Protein AF-A0A7R9PDG2-F1 (afdb_monomer)

Solvent-accessible surface area (backbone atoms only — not comparable to full-atom values): 11788 Å² total; per-residue (Å²): 136,79,88,84,85,85,88,82,87,83,89,85,78,91,80,82,89,81,89,84,84,90,81,89,81,85,80,80,90,72,85,76,77,80,77,73,81,90,69,85,91,70,81,87,81,79,82,80,94,76,86,90,74,84,90,74,100,71,81,54,72,70,55,68,67,44,50,63,56,54,54,49,52,54,51,51,54,51,51,51,52,52,51,52,52,50,54,50,51,52,52,53,50,52,53,52,54,50,52,51,51,52,51,52,53,50,53,50,52,51,52,52,51,52,52,50,54,50,52,52,52,52,51,54,53,50,54,51,52,52,52,54,51,53,53,52,54,51,53,51,52,54,50,52,52,51,54,51,52,52,52,54,51,54,53,50,55,49,53,52,53,53,51,54,51,51,55,49,52,52,53,52,50,53,51,51,55,51,51,51,54,55,50,66,76,72,109

Secondary structure (DSSP, 8-state):
-------------------------PPP-------------------------S------HHHHHHHHHHHHHHHHHHHHHHHHHHHHHHHHHHHHHHHHHHHHHHHHHHHHHHHHHHHHHHHHHHHHHHHHHHHHHHHHHHHHHHHHHHHHHHHHHHHHHHHHHHHHHHHHHHHHHHHHHHHHTT-

pLDDT: mean 74.91, std 27.6, range [27.77, 98.12]

Organism: Timema californicum (NCBI:txid61474)

Structure (mmCIF, N/CA/C/O backbone):
data_AF-A0A7R9PDG2-F1
#
_entry.id   AF-A0A7R9PDG2-F1
#
loop_
_atom_site.group_PDB
_atom_site.id
_atom_site.type_symbol
_atom_site.label_atom_id
_atom_site.label_alt_id
_atom_site.label_comp_id
_atom_site.label_asym_id
_atom_site.label_entity_id
_atom_site.label_seq_id
_atom_site.pdbx_PDB_ins_code
_atom_site.Cartn_x
_atom_site.Cartn_y
_atom_site.Cartn_z
_atom_site.occupancy
_atom_site.B_iso_or_equiv
_atom_site.auth_seq_id
_atom_s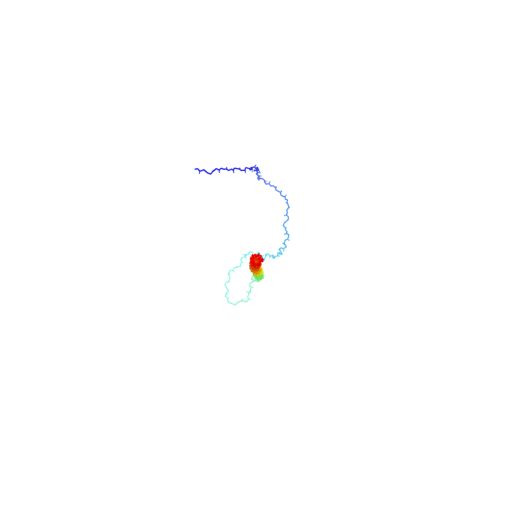ite.auth_comp_id
_atom_site.auth_asym_id
_atom_site.auth_atom_id
_atom_site.pdbx_PDB_model_num
ATOM 1 N N . MET A 1 1 ? -19.103 45.075 -33.069 1.00 38.53 1 MET A N 1
ATOM 2 C CA . MET A 1 1 ? -18.414 45.312 -31.786 1.00 38.53 1 MET A CA 1
ATOM 3 C C . MET A 1 1 ? -17.220 44.378 -31.784 1.00 38.53 1 MET A C 1
ATOM 5 O O . MET A 1 1 ? -17.385 43.189 -31.576 1.00 38.53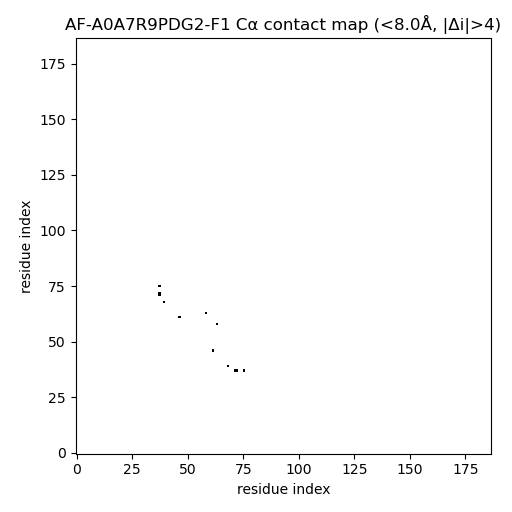 1 MET A O 1
ATOM 9 N N . GLU A 1 2 ? -16.176 44.774 -32.501 1.00 38.03 2 GLU A N 1
ATOM 10 C CA . GLU A 1 2 ? -15.028 45.507 -31.939 1.00 38.03 2 GLU A CA 1
ATOM 11 C C . GLU A 1 2 ? -14.228 44.656 -30.942 1.00 38.03 2 GLU A C 1
ATOM 13 O O . GLU A 1 2 ? -14.724 44.384 -29.850 1.00 38.03 2 GLU A O 1
ATOM 18 N N . PRO A 1 3 ? -12.984 44.276 -31.274 1.00 44.19 3 PRO A N 1
ATOM 19 C CA . PRO A 1 3 ? -11.975 43.990 -30.271 1.00 44.19 3 PRO A CA 1
ATOM 20 C C . PRO A 1 3 ? -11.356 45.313 -29.791 1.00 44.19 3 PRO A C 1
ATOM 22 O O . PRO A 1 3 ? -10.748 46.048 -30.569 1.00 44.19 3 PRO A O 1
ATOM 25 N N . GLY A 1 4 ? -11.526 45.611 -28.502 1.00 34.72 4 GLY A N 1
ATOM 26 C CA . GLY A 1 4 ? -10.817 46.691 -27.821 1.00 34.72 4 GLY A CA 1
ATOM 27 C C . GLY A 1 4 ? -9.369 46.308 -27.450 1.00 34.72 4 GLY A C 1
ATOM 28 O O . GLY A 1 4 ? -9.065 45.118 -27.340 1.00 34.72 4 GLY A O 1
ATOM 29 N N . PRO A 1 5 ? -8.474 47.296 -27.261 1.00 59.53 5 PRO A N 1
ATOM 30 C CA . PRO A 1 5 ? -7.018 47.155 -27.376 1.00 59.53 5 PRO A CA 1
ATOM 31 C C . PRO A 1 5 ? -6.294 47.278 -26.025 1.00 59.53 5 PRO A C 1
ATOM 33 O O . PRO A 1 5 ? -6.833 47.907 -25.126 1.00 59.53 5 PRO A O 1
ATOM 36 N N . VAL A 1 6 ? -5.026 46.849 -25.918 1.00 36.19 6 VAL A N 1
ATOM 37 C CA . VAL A 1 6 ? -4.009 47.661 -25.210 1.00 36.19 6 VAL A CA 1
ATOM 38 C C . VAL A 1 6 ? -2.614 47.424 -25.792 1.00 36.19 6 VAL A C 1
ATOM 40 O O . VAL A 1 6 ? -2.112 46.306 -25.873 1.00 36.19 6 VAL A O 1
ATOM 43 N N . ALA A 1 7 ? -2.016 48.538 -26.198 1.00 33.88 7 ALA A N 1
ATOM 44 C CA . ALA A 1 7 ? -0.659 48.701 -26.671 1.00 33.88 7 ALA A CA 1
ATOM 45 C C . ALA A 1 7 ? 0.371 48.610 -25.534 1.00 33.88 7 ALA A C 1
ATOM 47 O O . ALA A 1 7 ? 0.109 49.004 -24.401 1.00 33.88 7 ALA A O 1
ATOM 48 N N . GLY A 1 8 ? 1.586 48.210 -25.894 1.00 29.42 8 GLY A N 1
ATOM 49 C CA . GLY A 1 8 ? 2.791 48.383 -25.090 1.00 29.42 8 GLY A CA 1
ATOM 50 C C . GLY A 1 8 ? 3.984 48.558 -26.019 1.00 29.42 8 GLY A C 1
ATOM 51 O O . GLY A 1 8 ? 4.638 47.593 -26.391 1.00 29.42 8 GLY A O 1
ATOM 52 N N . TYR A 1 9 ? 4.187 49.796 -26.461 1.00 29.09 9 TYR A N 1
ATOM 53 C CA . TYR A 1 9 ? 5.277 50.235 -27.323 1.00 29.09 9 TYR A CA 1
ATOM 54 C C . TYR A 1 9 ? 6.647 50.029 -26.663 1.00 29.09 9 TYR A C 1
ATOM 56 O O . TYR A 1 9 ? 6.824 50.383 -25.502 1.00 29.09 9 TYR A O 1
ATOM 64 N N . SER A 1 10 ? 7.649 49.646 -27.458 1.00 29.81 10 SER A N 1
ATOM 65 C CA . SER A 1 10 ? 8.789 50.548 -27.655 1.00 29.81 10 SER A CA 1
ATOM 66 C C . SER A 1 10 ? 9.516 50.269 -28.972 1.00 29.81 10 SER A C 1
ATOM 68 O O . SER A 1 10 ? 10.028 49.180 -29.217 1.00 29.81 10 SER A O 1
ATOM 70 N N . LYS A 1 11 ? 9.509 51.293 -29.829 1.00 32.19 11 LYS A N 1
ATOM 71 C CA . LYS A 1 11 ? 10.364 51.472 -31.006 1.00 32.19 11 LYS A CA 1
ATOM 72 C C . LYS A 1 11 ? 11.722 52.004 -30.550 1.00 32.19 11 LYS A C 1
ATOM 74 O O . LYS A 1 11 ? 11.730 52.906 -29.721 1.00 32.19 11 LYS A O 1
ATOM 79 N N . ALA A 1 12 ? 12.791 51.548 -31.201 1.00 27.77 12 ALA A N 1
ATOM 80 C CA . ALA A 1 12 ? 13.995 52.300 -31.607 1.00 27.77 12 ALA A CA 1
ATOM 81 C C . ALA A 1 12 ? 15.086 51.257 -31.940 1.00 27.77 12 ALA A C 1
ATOM 83 O O . ALA A 1 12 ? 15.361 50.410 -31.106 1.00 27.77 12 ALA A O 1
ATOM 84 N N . SER A 1 13 ? 15.730 51.175 -33.103 1.00 28.33 13 SER A N 1
ATOM 85 C CA . SER A 1 13 ? 15.815 52.069 -34.255 1.00 28.33 13 SER A CA 1
ATOM 86 C C . SER A 1 13 ? 16.269 51.258 -35.475 1.00 28.33 13 SER A C 1
ATOM 88 O O . SER A 1 13 ? 17.132 50.392 -35.366 1.00 28.33 13 SER A O 1
ATOM 90 N N . LEU A 1 14 ? 15.696 51.568 -36.639 1.00 30.59 14 LEU A N 1
ATOM 91 C CA . LEU A 1 14 ? 16.267 51.261 -37.952 1.00 30.59 14 LEU A CA 1
ATOM 92 C C . LEU A 1 14 ? 17.562 52.069 -38.132 1.00 30.59 14 LEU A C 1
ATOM 94 O O . LEU A 1 14 ? 17.562 53.258 -37.821 1.00 30.59 14 LEU A O 1
ATOM 98 N N . SER A 1 15 ? 18.590 51.508 -38.767 1.00 29.05 15 SER A N 1
ATOM 99 C CA . SER A 1 15 ? 18.965 51.919 -40.133 1.00 29.05 15 SER A CA 1
ATOM 100 C C . SER A 1 15 ? 20.272 51.284 -40.620 1.00 29.05 15 SER A C 1
ATOM 102 O O . SER A 1 15 ? 21.283 51.303 -39.937 1.00 29.05 15 SER A O 1
ATOM 104 N N . HIS A 1 16 ? 20.164 50.799 -41.857 1.00 28.16 16 HIS A N 1
ATOM 105 C CA . HIS A 1 16 ? 21.137 50.843 -42.945 1.00 28.16 16 HIS A CA 1
ATOM 106 C C . HIS A 1 16 ? 22.439 50.041 -42.841 1.00 28.16 16 HIS A C 1
ATOM 108 O O . HIS A 1 16 ? 23.338 50.303 -42.052 1.00 28.16 16 HIS A O 1
ATOM 114 N N . ALA A 1 17 ? 22.494 49.078 -43.762 1.00 36.00 17 ALA A N 1
ATOM 115 C CA . ALA A 1 17 ? 23.688 48.489 -44.323 1.00 36.00 17 ALA A CA 1
ATOM 116 C C . ALA A 1 17 ? 24.512 49.544 -45.071 1.00 36.00 17 ALA A C 1
ATOM 118 O O . ALA A 1 17 ? 23.933 50.370 -45.773 1.00 36.00 17 ALA A O 1
ATOM 119 N N . GLU A 1 18 ? 25.831 49.433 -44.970 1.00 30.66 18 GLU A N 1
ATOM 120 C CA . GLU A 1 18 ? 26.779 49.715 -46.046 1.00 30.66 18 GLU A CA 1
ATOM 121 C C . GLU A 1 18 ? 28.075 48.933 -45.776 1.00 30.66 18 GLU A C 1
ATOM 123 O O . GLU A 1 18 ? 28.414 48.623 -44.632 1.00 30.66 18 GLU A O 1
ATOM 128 N N . ASP A 1 19 ? 28.707 48.528 -46.872 1.00 34.03 19 ASP A N 1
ATOM 129 C CA . ASP A 1 19 ? 29.818 47.589 -47.002 1.00 34.03 19 ASP A CA 1
ATOM 130 C C . ASP A 1 19 ? 31.131 48.032 -46.323 1.00 34.03 19 ASP A C 1
ATOM 132 O O . ASP A 1 19 ? 31.409 49.225 -46.216 1.00 34.03 19 ASP A O 1
ATOM 136 N N . GLY A 1 20 ? 32.010 47.071 -45.985 1.00 28.11 20 GLY A N 1
ATOM 137 C CA . GLY A 1 20 ? 33.454 47.343 -45.865 1.00 28.11 20 GLY A CA 1
ATOM 138 C C . GLY A 1 20 ? 34.247 46.591 -44.786 1.00 28.11 20 GLY A C 1
ATOM 139 O O . GLY A 1 20 ? 34.283 47.011 -43.640 1.00 28.11 20 GLY A O 1
ATOM 140 N N . GLU A 1 21 ? 34.960 45.553 -45.234 1.00 30.55 21 GLU A N 1
ATOM 141 C CA . GLU A 1 21 ? 36.291 45.066 -44.807 1.00 30.55 21 GLU A CA 1
ATOM 142 C C . GLU A 1 21 ? 36.628 44.553 -43.376 1.00 30.55 21 GLU A C 1
ATOM 144 O O . GLU A 1 21 ? 36.623 45.269 -42.385 1.00 30.55 21 GLU A O 1
ATOM 149 N N . ILE A 1 22 ? 37.136 43.303 -43.395 1.00 35.94 22 ILE A N 1
ATOM 150 C CA . ILE A 1 22 ? 38.324 42.738 -42.710 1.00 35.94 22 ILE A CA 1
ATOM 151 C C . ILE A 1 22 ? 38.296 42.600 -41.173 1.00 35.94 22 ILE A C 1
ATOM 153 O O . ILE A 1 22 ? 38.382 43.566 -40.424 1.00 35.94 22 ILE A O 1
ATOM 157 N N . GLY A 1 23 ? 38.360 41.345 -40.701 1.00 27.95 23 GLY A N 1
ATOM 158 C CA . GLY A 1 23 ? 38.734 41.028 -39.318 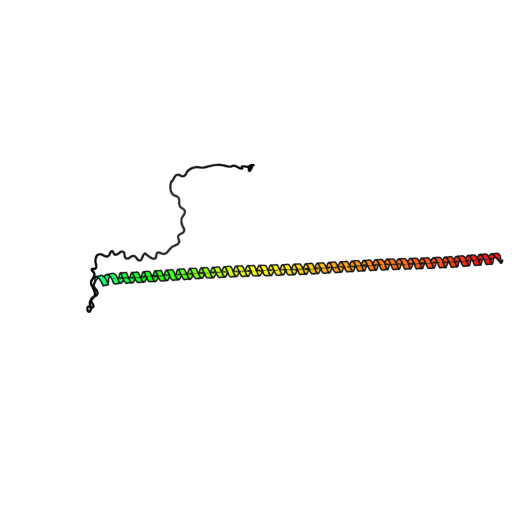1.00 27.95 23 GLY A CA 1
ATOM 159 C C . GLY A 1 23 ? 38.451 39.588 -38.883 1.00 27.95 23 GLY A C 1
ATOM 160 O O . GLY A 1 23 ? 37.396 39.304 -38.331 1.00 27.95 23 GLY A O 1
ATOM 161 N N . ASP A 1 24 ? 39.413 38.702 -39.147 1.00 35.41 24 ASP A N 1
ATOM 162 C CA . ASP A 1 24 ? 39.685 37.391 -38.536 1.00 35.41 24 ASP A CA 1
ATOM 163 C C . ASP A 1 24 ? 38.727 36.828 -37.466 1.00 35.41 24 ASP A C 1
ATOM 165 O O . ASP A 1 24 ? 38.720 37.260 -36.316 1.00 35.41 24 ASP A O 1
ATOM 169 N N . THR A 1 25 ? 38.119 35.676 -37.769 1.00 30.83 25 THR A N 1
ATOM 170 C CA . THR A 1 25 ? 38.096 34.539 -36.830 1.00 30.83 25 THR A CA 1
ATOM 171 C C . THR A 1 25 ? 38.263 33.224 -37.599 1.00 30.83 25 THR A C 1
ATOM 173 O O . THR A 1 25 ? 37.493 32.875 -38.488 1.00 30.83 25 THR A O 1
ATOM 176 N N . ARG A 1 26 ? 39.352 32.527 -37.264 1.00 38.25 26 ARG A N 1
ATOM 177 C CA . ARG A 1 26 ? 39.830 31.264 -37.842 1.00 38.25 26 ARG A CA 1
ATOM 178 C C . ARG A 1 26 ? 38.752 30.169 -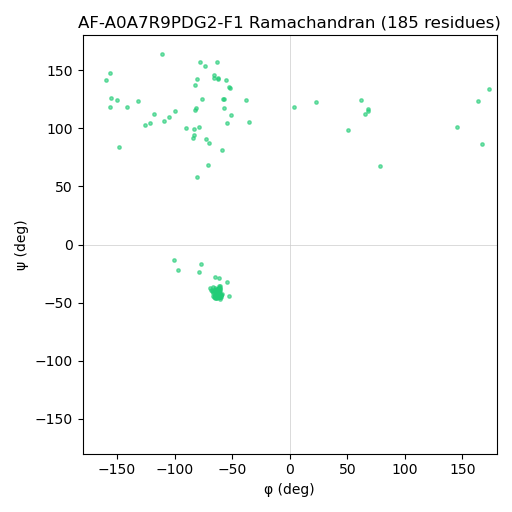37.875 1.00 38.25 26 ARG A C 1
ATOM 180 O O . ARG A 1 26 ? 38.175 29.891 -36.822 1.00 38.25 26 ARG A O 1
ATOM 187 N N . PRO A 1 27 ? 38.588 29.431 -38.987 1.00 31.14 27 PRO A N 1
ATOM 188 C CA . PRO A 1 27 ? 38.071 28.076 -38.946 1.00 31.14 27 PRO A CA 1
ATOM 189 C C . PRO A 1 27 ? 39.200 27.105 -38.592 1.00 31.14 27 PRO A C 1
ATOM 191 O O . PRO A 1 27 ? 40.333 27.208 -39.059 1.00 31.14 27 PRO A O 1
ATOM 194 N N . ILE A 1 28 ? 38.840 26.178 -37.720 1.00 32.53 28 ILE A N 1
ATOM 195 C CA . ILE A 1 28 ? 39.652 25.111 -37.155 1.00 32.53 28 ILE A CA 1
ATOM 196 C C . ILE A 1 28 ? 40.217 24.247 -38.288 1.00 32.53 28 ILE A C 1
ATOM 198 O O . ILE A 1 28 ? 39.467 23.719 -39.109 1.00 32.53 28 ILE A O 1
ATOM 202 N N . GLU A 1 29 ? 41.543 24.103 -38.304 1.00 36.22 29 GLU A N 1
ATOM 203 C CA . GLU A 1 29 ? 42.251 23.097 -39.090 1.00 36.22 29 GLU A CA 1
ATOM 204 C C . GLU A 1 29 ? 41.690 21.713 -38.745 1.00 36.22 29 GLU A C 1
ATOM 206 O O . GLU A 1 29 ? 41.975 21.146 -37.692 1.00 36.22 29 GLU A O 1
ATOM 211 N N . SER A 1 30 ? 40.880 21.164 -39.644 1.00 30.08 30 SER A N 1
ATOM 212 C CA . SER A 1 30 ? 40.722 19.722 -39.767 1.00 30.08 30 SER A CA 1
ATOM 213 C C . SER A 1 30 ? 41.392 19.339 -41.074 1.00 30.08 30 SER A C 1
ATOM 215 O O . SER A 1 30 ? 40.966 19.683 -42.173 1.00 30.08 30 SER A O 1
ATOM 217 N N . THR A 1 31 ? 42.550 18.724 -40.907 1.00 34.59 31 THR A N 1
ATOM 218 C CA . THR A 1 31 ? 43.399 18.122 -41.921 1.00 34.59 31 THR A CA 1
ATOM 219 C C . THR A 1 31 ? 42.626 17.039 -42.677 1.00 34.59 31 THR A C 1
ATOM 221 O O . THR A 1 31 ? 42.778 15.848 -42.420 1.00 34.59 31 THR A O 1
ATOM 224 N N . GLU A 1 32 ? 41.808 17.436 -43.651 1.00 32.91 32 GLU A N 1
ATOM 225 C CA . GLU A 1 32 ? 41.373 16.534 -44.714 1.00 32.91 32 GLU A CA 1
ATOM 226 C C . GLU A 1 32 ? 42.565 16.303 -45.644 1.00 32.91 32 GLU A C 1
ATOM 228 O O . GLU A 1 32 ? 42.857 17.061 -46.570 1.00 32.91 32 GLU A O 1
ATOM 233 N N . GLY A 1 33 ? 43.319 15.254 -45.306 1.00 32.00 33 GLY A N 1
ATOM 234 C CA . GLY A 1 33 ? 44.424 14.733 -46.091 1.00 32.00 33 GLY A CA 1
ATOM 235 C C . GLY A 1 33 ? 43.983 14.495 -47.529 1.00 32.00 33 GLY A C 1
ATOM 236 O O . GLY A 1 33 ? 43.173 13.614 -47.815 1.00 32.00 33 GLY A O 1
ATOM 237 N N . GLY A 1 34 ? 44.534 15.305 -48.429 1.00 38.97 34 GLY A N 1
ATOM 238 C CA . GLY A 1 34 ? 44.279 15.229 -49.851 1.00 38.97 34 GLY A CA 1
ATOM 239 C C . GLY A 1 34 ? 44.617 13.856 -50.418 1.00 38.97 34 GLY A C 1
ATOM 240 O O . GLY A 1 34 ? 45.778 13.461 -50.484 1.00 38.97 34 GLY A O 1
ATOM 241 N N . PHE A 1 35 ? 43.603 13.175 -50.941 1.00 35.12 35 PHE A N 1
ATOM 242 C CA . PHE A 1 35 ? 43.814 12.268 -52.056 1.00 35.12 35 PHE A CA 1
ATOM 243 C C . PHE A 1 35 ? 43.638 13.071 -53.336 1.00 35.12 35 PHE A C 1
ATOM 245 O O . PHE A 1 35 ? 42.539 13.428 -53.755 1.00 35.12 35 PHE A O 1
ATOM 252 N N . HIS A 1 36 ? 44.790 13.433 -53.894 1.00 40.03 36 HIS A N 1
ATOM 253 C CA . HIS A 1 36 ? 44.950 14.071 -55.185 1.00 40.03 36 HIS A CA 1
ATOM 254 C C . HIS A 1 36 ? 43.964 13.509 -56.214 1.00 40.03 36 HIS A C 1
ATOM 256 O O . HIS A 1 36 ? 43.957 12.314 -56.498 1.00 40.03 36 HIS A O 1
ATOM 262 N N . LYS A 1 37 ? 43.180 14.418 -56.801 1.00 46.84 37 LYS A N 1
ATOM 263 C CA . LYS A 1 37 ? 42.439 14.244 -58.051 1.00 46.84 37 LYS A CA 1
ATOM 264 C C . LYS A 1 37 ? 43.244 13.366 -59.023 1.00 46.84 37 LYS A C 1
ATOM 266 O O . LYS A 1 37 ? 44.211 13.845 -59.613 1.00 46.84 37 LYS A O 1
ATOM 271 N N . CYS A 1 38 ? 42.842 12.108 -59.213 1.00 47.16 38 CYS A N 1
ATOM 272 C CA . CYS A 1 38 ? 43.364 11.242 -60.271 1.00 47.16 38 CYS A CA 1
ATOM 273 C C . CYS A 1 38 ? 42.853 11.727 -61.641 1.00 47.16 38 CYS A C 1
ATOM 275 O O . CYS A 1 38 ? 42.031 11.072 -62.275 1.00 47.16 38 CYS A O 1
ATOM 277 N N . PHE A 1 39 ? 43.303 12.890 -62.108 1.00 44.00 39 PHE A N 1
ATOM 278 C CA . PHE A 1 39 ? 43.030 13.363 -63.464 1.00 44.00 39 PHE A CA 1
ATOM 279 C C . PHE A 1 39 ? 44.285 13.197 -64.325 1.00 44.00 39 PHE A C 1
ATOM 281 O O . PHE A 1 39 ? 45.224 13.979 -64.173 1.00 44.00 39 PHE A O 1
ATOM 288 N N . PRO A 1 40 ? 44.318 12.266 -65.293 1.00 44.09 40 PRO A N 1
ATOM 289 C CA . PRO A 1 40 ? 45.151 12.451 -66.461 1.00 44.09 40 PRO A CA 1
ATOM 290 C C . PRO A 1 40 ? 44.364 13.333 -67.437 1.00 44.09 40 PRO A C 1
ATOM 292 O O . PRO A 1 40 ? 43.539 12.855 -68.213 1.00 44.09 40 PRO A O 1
ATOM 295 N N . ALA A 1 41 ? 44.593 14.644 -67.384 1.00 41.03 41 ALA A N 1
ATOM 296 C CA . ALA A 1 41 ? 44.170 15.548 -68.446 1.00 41.03 41 ALA A CA 1
ATOM 297 C C . ALA A 1 41 ? 45.036 15.284 -69.691 1.00 41.03 41 ALA A C 1
ATOM 299 O O . ALA A 1 41 ? 46.078 15.906 -69.876 1.00 41.03 41 ALA A O 1
ATOM 300 N N . LEU A 1 42 ? 44.631 14.332 -70.534 1.00 43.91 42 LEU A N 1
ATOM 301 C CA . LEU A 1 42 ? 45.191 14.154 -71.873 1.00 43.91 42 LEU A CA 1
ATOM 302 C C . LEU A 1 42 ? 44.055 14.172 -72.900 1.00 43.91 42 LEU A C 1
ATOM 304 O O . LEU A 1 42 ? 43.298 13.217 -73.055 1.00 43.91 42 LEU A O 1
ATOM 308 N N . LEU A 1 43 ? 43.948 15.314 -73.581 1.00 39.34 43 LEU A N 1
ATOM 309 C CA . LEU A 1 43 ? 43.122 15.543 -74.766 1.00 39.34 43 LEU A CA 1
ATOM 310 C C . LEU A 1 43 ? 43.404 14.479 -75.848 1.00 39.34 43 LEU A C 1
ATOM 312 O O . LEU A 1 43 ? 44.574 14.224 -76.150 1.00 39.34 43 LEU A O 1
ATOM 316 N N . PRO A 1 44 ? 42.382 13.897 -76.506 1.00 43.47 44 PRO A N 1
ATOM 317 C CA . PRO A 1 44 ? 42.605 12.933 -77.571 1.00 43.47 44 PRO A CA 1
ATOM 318 C C . PRO A 1 44 ? 42.837 13.665 -78.899 1.00 43.47 44 PRO A C 1
ATOM 320 O O . PRO A 1 44 ? 41.905 13.931 -79.656 1.00 43.47 44 PRO A O 1
ATOM 323 N N . HIS A 1 45 ? 44.093 13.954 -79.241 1.00 38.91 45 HIS A N 1
ATOM 324 C CA . HIS A 1 45 ? 44.437 14.221 -80.638 1.00 38.91 45 HIS A CA 1
ATOM 325 C C . HIS A 1 45 ? 44.665 12.892 -81.376 1.00 38.91 45 HIS A C 1
ATOM 327 O O . HIS A 1 45 ? 45.723 12.283 -81.289 1.00 38.91 45 HIS A O 1
ATOM 333 N N . LYS A 1 46 ? 43.620 12.478 -82.111 1.00 43.38 46 LYS A N 1
ATOM 334 C CA . LYS A 1 46 ? 43.600 11.544 -83.257 1.00 43.38 46 LYS A CA 1
ATOM 335 C C . LYS A 1 46 ? 44.311 10.189 -83.071 1.00 43.38 46 LYS A C 1
ATOM 337 O O . LYS A 1 46 ? 45.485 10.038 -83.387 1.00 43.38 46 LYS A O 1
ATOM 342 N N . CYS A 1 47 ? 43.541 9.148 -82.755 1.00 38.16 47 CYS A N 1
ATOM 343 C CA . CYS A 1 47 ? 43.838 7.778 -83.190 1.00 38.16 47 CYS A CA 1
ATOM 344 C C . CYS A 1 47 ? 42.675 7.304 -84.072 1.00 38.16 47 CYS A C 1
ATOM 346 O O . CYS A 1 47 ? 41.542 7.212 -83.609 1.00 38.16 47 CYS A O 1
ATOM 348 N N . GLY A 1 48 ? 42.937 7.110 -85.368 1.00 36.75 48 GLY A N 1
ATOM 349 C CA . GLY A 1 48 ? 41.933 6.708 -86.354 1.00 36.75 48 GLY A CA 1
ATOM 350 C C . GLY A 1 48 ? 41.394 5.297 -86.103 1.00 36.75 48 GLY A C 1
ATOM 351 O O . GLY A 1 48 ? 42.121 4.416 -85.648 1.00 36.75 48 GLY A O 1
ATOM 352 N N . HIS A 1 49 ? 40.113 5.096 -86.417 1.00 36.38 49 HIS A N 1
ATOM 353 C CA . HIS A 1 49 ? 39.447 3.794 -86.401 1.00 36.38 49 HIS A CA 1
ATOM 354 C C . HIS A 1 49 ? 40.165 2.801 -87.331 1.00 36.38 49 HIS A C 1
ATOM 356 O O . HIS A 1 49 ? 40.300 3.065 -88.524 1.00 36.38 49 HIS A O 1
ATOM 362 N N . TYR A 1 50 ? 40.563 1.638 -86.806 1.00 38.69 50 TYR A N 1
ATOM 363 C CA . TYR A 1 50 ? 40.980 0.485 -87.608 1.00 38.69 50 TYR A CA 1
ATOM 364 C C . TYR A 1 50 ? 40.266 -0.772 -87.100 1.00 38.69 50 TYR A C 1
ATOM 366 O O . TYR A 1 50 ? 40.324 -1.100 -85.915 1.00 38.69 50 TYR A O 1
ATOM 374 N N . VAL A 1 51 ? 39.552 -1.446 -88.001 1.00 36.34 51 VAL A N 1
ATOM 375 C CA . VAL A 1 51 ? 38.814 -2.688 -87.739 1.00 36.34 51 VAL A CA 1
ATOM 376 C C . VAL A 1 51 ? 39.815 -3.843 -87.661 1.00 36.34 51 VAL A C 1
ATOM 378 O O . VAL A 1 51 ? 40.610 -4.044 -88.577 1.00 36.34 51 VAL A O 1
ATOM 381 N N . ILE A 1 52 ? 39.798 -4.596 -86.558 1.00 38.94 52 ILE A N 1
ATOM 382 C CA . ILE A 1 52 ? 40.719 -5.715 -86.317 1.00 38.94 52 ILE A CA 1
ATOM 383 C C . ILE A 1 52 ? 40.235 -6.942 -87.099 1.00 38.94 52 ILE A C 1
ATOM 385 O O . ILE A 1 52 ? 39.341 -7.656 -86.652 1.00 38.94 52 ILE A O 1
ATOM 389 N N . THR A 1 53 ? 40.857 -7.234 -88.242 1.00 35.50 53 THR A N 1
ATOM 390 C CA . THR A 1 53 ? 40.791 -8.565 -88.861 1.00 35.50 53 THR A CA 1
ATOM 391 C C . THR A 1 53 ? 42.061 -9.348 -88.532 1.00 35.50 53 THR A C 1
ATOM 393 O O . THR A 1 53 ? 43.152 -8.960 -88.931 1.00 35.50 53 THR A O 1
ATOM 396 N N . SER A 1 54 ? 41.879 -10.428 -87.766 1.00 46.22 54 SER A N 1
ATOM 397 C CA . SER A 1 54 ? 42.680 -11.660 -87.653 1.00 46.22 54 SER A CA 1
ATOM 398 C C . SER A 1 54 ? 44.167 -11.636 -88.077 1.00 46.22 54 SER A C 1
ATOM 400 O O . SER A 1 54 ? 44.491 -11.474 -89.248 1.00 46.22 54 SER A O 1
ATOM 402 N N . LYS A 1 55 ? 45.040 -11.998 -87.118 1.00 43.41 55 LYS A N 1
ATOM 403 C CA . LYS A 1 55 ? 46.471 -12.365 -87.244 1.00 43.41 55 LYS A CA 1
ATOM 404 C C . LYS A 1 55 ? 47.496 -11.231 -87.402 1.00 43.41 55 LYS A C 1
ATOM 406 O O . LYS A 1 55 ? 48.217 -11.222 -88.379 1.00 43.41 55 LYS A O 1
ATOM 411 N N . PHE A 1 56 ? 47.711 -10.390 -86.388 1.00 36.06 56 PHE A N 1
ATOM 412 C CA . PHE A 1 56 ? 49.053 -9.843 -86.105 1.00 36.06 56 PHE A CA 1
ATOM 413 C C . PHE A 1 56 ? 49.161 -9.443 -84.628 1.00 36.06 56 PHE A C 1
ATOM 415 O O . PHE A 1 56 ? 48.350 -8.685 -84.104 1.00 36.06 56 PHE A O 1
ATOM 422 N N . ARG A 1 57 ? 50.180 -9.965 -83.938 1.00 48.16 57 ARG A N 1
ATOM 423 C CA . ARG A 1 57 ? 50.526 -9.647 -82.544 1.00 48.16 57 ARG A CA 1
ATOM 424 C C . ARG A 1 57 ? 51.317 -8.329 -82.508 1.00 48.16 57 ARG A C 1
ATOM 426 O O . ARG A 1 57 ? 52.463 -8.311 -82.079 1.00 48.16 57 ARG A O 1
ATOM 433 N N . TYR A 1 58 ? 50.736 -7.243 -83.022 1.00 45.00 58 TYR A N 1
ATOM 434 C CA . TYR A 1 58 ? 51.343 -5.910 -82.995 1.00 45.00 58 TYR A CA 1
ATOM 435 C C . TYR A 1 58 ? 50.418 -4.950 -82.250 1.00 45.00 58 TYR A C 1
ATOM 437 O O . TYR A 1 58 ? 49.368 -4.560 -82.751 1.00 45.00 58 TYR A O 1
ATOM 445 N N . VAL A 1 59 ? 50.798 -4.618 -81.016 1.00 51.50 59 VAL A N 1
ATOM 446 C CA . VAL A 1 59 ? 50.118 -3.601 -80.208 1.00 51.50 59 VAL A CA 1
ATOM 447 C C . VAL A 1 59 ? 50.666 -2.242 -80.658 1.00 51.50 59 VAL A C 1
ATOM 449 O O . VAL A 1 59 ? 51.865 -2.019 -80.479 1.00 51.50 59 VAL A O 1
ATOM 452 N N . PRO A 1 60 ? 49.854 -1.345 -81.250 1.00 56.59 60 PRO A N 1
ATOM 453 C CA . PRO A 1 60 ? 50.321 -0.038 -81.712 1.00 56.59 60 PRO A CA 1
ATOM 454 C C . PRO A 1 60 ? 50.996 0.743 -80.576 1.00 56.59 60 PRO A C 1
ATOM 456 O O . PRO A 1 60 ? 50.514 0.708 -79.442 1.00 56.59 60 PRO A O 1
ATOM 459 N N . SER A 1 61 ? 52.074 1.482 -80.857 1.00 53.44 61 SER A N 1
ATOM 460 C CA . SER A 1 61 ? 52.810 2.264 -79.843 1.00 53.44 61 SER A CA 1
ATOM 461 C C . SER A 1 61 ? 51.913 3.234 -79.066 1.00 53.44 61 SER A C 1
ATOM 463 O O . SER A 1 61 ? 52.100 3.411 -77.864 1.00 53.44 61 SER A O 1
ATOM 465 N N . CYS A 1 62 ? 50.871 3.771 -79.711 1.00 52.34 62 CYS A N 1
ATOM 466 C CA . CYS A 1 62 ? 49.840 4.581 -79.063 1.00 52.34 62 CYS A CA 1
ATOM 467 C C . CYS A 1 62 ? 49.085 3.793 -77.981 1.00 52.34 62 CYS A C 1
ATOM 469 O O . CYS A 1 62 ? 48.840 4.310 -76.904 1.00 52.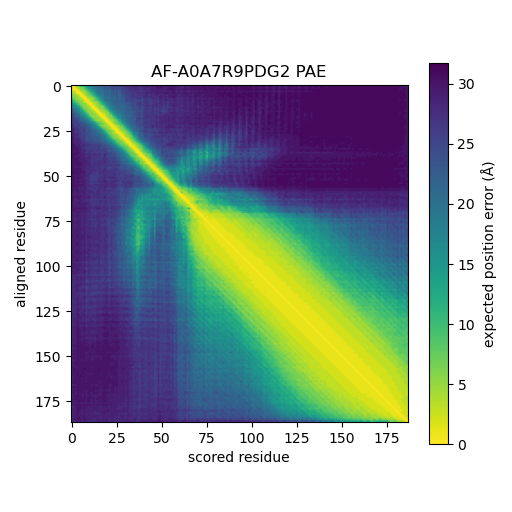34 62 CYS A O 1
ATOM 471 N N . PHE A 1 63 ? 48.782 2.514 -78.196 1.00 52.66 63 PHE A N 1
ATOM 472 C CA . PHE A 1 63 ? 48.077 1.689 -77.211 1.00 52.66 63 PHE A CA 1
ATOM 473 C C . PHE A 1 63 ? 48.956 1.399 -75.980 1.00 52.66 63 PHE A C 1
ATOM 475 O O . PHE A 1 63 ? 48.485 1.474 -74.846 1.00 52.66 63 PHE A O 1
ATOM 482 N N . ARG A 1 64 ? 50.268 1.178 -76.175 1.00 53.34 64 ARG A N 1
ATOM 483 C CA . ARG A 1 64 ? 51.246 1.062 -75.070 1.00 53.34 64 ARG A CA 1
ATOM 484 C C . ARG A 1 64 ? 51.348 2.331 -74.221 1.00 53.34 64 ARG A C 1
ATOM 486 O O . ARG A 1 64 ? 51.650 2.226 -73.038 1.00 53.34 64 ARG A O 1
ATOM 493 N N . GLN A 1 65 ? 51.093 3.499 -74.808 1.00 59.47 65 GLN A N 1
ATOM 494 C CA . GLN A 1 65 ? 51.154 4.791 -74.123 1.00 59.47 65 GLN A CA 1
ATOM 495 C C . GLN A 1 65 ? 49.907 5.068 -73.261 1.00 59.47 65 GLN A C 1
ATOM 497 O O . GLN A 1 65 ? 49.997 5.808 -72.287 1.00 59.47 65 GLN A O 1
ATOM 502 N N . TRP A 1 66 ? 48.772 4.429 -73.572 1.00 53.97 66 TRP A N 1
ATOM 503 C CA . TRP A 1 66 ? 47.491 4.585 -72.863 1.00 53.97 66 TRP A CA 1
ATOM 504 C C . TRP A 1 66 ? 47.217 3.500 -71.810 1.00 53.97 66 TRP A C 1
ATOM 506 O O . TRP A 1 66 ? 46.448 3.731 -70.878 1.00 53.97 66 TRP A O 1
ATOM 516 N N . LEU A 1 67 ? 47.855 2.329 -71.917 1.00 60.62 67 LEU A N 1
ATOM 517 C CA . LEU A 1 67 ? 47.744 1.241 -70.934 1.00 60.62 67 LEU A CA 1
ATOM 518 C C . LEU A 1 67 ? 48.045 1.680 -69.482 1.00 60.62 67 LEU A C 1
ATOM 520 O O . LEU A 1 67 ? 47.269 1.317 -68.597 1.00 60.62 67 LEU A O 1
ATOM 524 N N . PRO A 1 68 ? 49.100 2.479 -69.208 1.00 69.62 68 PRO A N 1
ATOM 525 C CA . PRO A 1 68 ? 49.360 2.996 -67.865 1.00 69.62 68 PRO A CA 1
ATOM 526 C C . PRO A 1 68 ? 48.236 3.902 -67.347 1.00 69.62 68 PRO A C 1
ATOM 528 O O . PRO A 1 68 ? 47.861 3.794 -66.185 1.00 69.62 68 PRO A O 1
ATOM 531 N N . SER A 1 69 ? 47.656 4.748 -68.207 1.00 69.38 69 SER A N 1
ATOM 532 C CA . SER A 1 69 ? 46.543 5.643 -67.857 1.00 69.38 69 SER A CA 1
ATOM 533 C C . SER A 1 69 ? 45.246 4.880 -67.578 1.00 69.38 69 SER A C 1
ATOM 535 O O . SER A 1 69 ? 44.538 5.206 -66.627 1.00 69.38 69 SER A O 1
ATOM 537 N N . LEU A 1 70 ? 44.956 3.830 -68.355 1.00 70.62 70 LEU A N 1
ATOM 538 C CA . LEU A 1 70 ? 43.811 2.950 -68.112 1.00 70.62 70 LEU A CA 1
ATOM 539 C C . LEU A 1 70 ? 43.972 2.192 -66.783 1.00 70.62 70 LEU A C 1
ATOM 541 O O . LEU A 1 70 ? 43.039 2.154 -65.984 1.00 70.62 70 LEU A O 1
ATOM 545 N N . HIS A 1 71 ? 45.165 1.663 -66.505 1.00 72.94 71 HIS A N 1
ATOM 546 C CA . HIS A 1 71 ? 45.462 0.967 -65.251 1.00 72.94 71 HIS A CA 1
ATOM 547 C C . HIS A 1 71 ? 45.390 1.908 -64.033 1.00 72.94 71 HIS A C 1
ATOM 549 O O . HIS A 1 71 ? 44.860 1.525 -62.992 1.00 72.94 71 HIS A O 1
ATOM 555 N N . LEU A 1 72 ? 45.838 3.165 -64.174 1.00 80.38 72 LEU A N 1
ATOM 556 C CA . LEU A 1 72 ? 45.684 4.190 -63.135 1.00 80.38 72 LEU A CA 1
ATOM 557 C C . LEU A 1 72 ? 44.206 4.513 -62.867 1.00 80.38 72 LEU A C 1
ATOM 559 O O . LEU A 1 72 ? 43.797 4.586 -61.714 1.00 80.38 72 LEU A O 1
ATOM 563 N N . SER A 1 73 ? 43.395 4.666 -63.921 1.00 82.50 73 SER A N 1
ATOM 564 C CA . SER A 1 73 ? 41.962 4.966 -63.779 1.00 82.50 73 SER A CA 1
ATOM 565 C C . SER A 1 73 ? 41.191 3.845 -63.071 1.00 82.50 73 SER A C 1
ATOM 567 O O . SER A 1 73 ? 40.348 4.117 -62.219 1.00 82.50 73 SER A O 1
ATOM 569 N N . GLN A 1 74 ? 41.532 2.584 -63.355 1.00 84.00 74 GLN A N 1
ATOM 570 C CA . GLN A 1 74 ? 40.949 1.419 -62.686 1.00 84.00 74 GLN A CA 1
ATOM 571 C C . GLN A 1 74 ? 41.359 1.344 -61.211 1.00 84.00 74 GLN A C 1
ATOM 573 O O . GLN A 1 74 ? 40.521 1.053 -60.360 1.00 84.00 74 GLN A O 1
ATOM 578 N N . LEU A 1 75 ? 42.622 1.650 -60.894 1.00 86.31 75 LEU A N 1
ATOM 579 C CA . LEU A 1 75 ? 43.107 1.732 -59.514 1.00 86.31 75 LEU A CA 1
ATOM 580 C C . LEU A 1 75 ? 42.399 2.836 -58.717 1.00 86.31 75 LEU A C 1
ATOM 582 O O . LEU A 1 75 ? 41.995 2.587 -57.584 1.00 86.31 75 LEU A O 1
ATOM 586 N N . CYS A 1 76 ? 42.203 4.024 -59.297 1.00 86.38 76 CYS A N 1
ATOM 587 C CA . CYS A 1 76 ? 41.504 5.111 -58.606 1.00 86.38 76 CYS A CA 1
ATOM 588 C C . CYS A 1 76 ? 40.020 4.778 -58.379 1.00 86.38 76 CYS A C 1
ATOM 590 O O . CYS A 1 76 ? 39.531 4.957 -57.268 1.00 86.38 76 CYS A O 1
ATOM 592 N N . ALA A 1 77 ? 39.335 4.181 -59.363 1.00 88.06 77 ALA A N 1
ATOM 593 C CA . ALA A 1 77 ? 37.963 3.701 -59.181 1.00 88.06 77 ALA A CA 1
ATOM 594 C C . ALA A 1 77 ? 37.862 2.637 -58.070 1.00 88.06 77 ALA A C 1
ATOM 596 O O . ALA A 1 77 ? 36.940 2.662 -57.255 1.00 88.06 77 ALA A O 1
ATOM 597 N N . LEU A 1 78 ? 38.834 1.721 -57.984 1.00 91.88 78 LEU A N 1
ATOM 598 C CA . LEU A 1 78 ? 38.872 0.713 -56.924 1.00 91.88 78 LEU A CA 1
ATOM 599 C C . LEU A 1 78 ? 39.064 1.353 -55.536 1.00 91.88 78 LEU A C 1
ATOM 601 O O . LEU A 1 78 ? 38.354 0.998 -54.595 1.00 91.88 78 LEU A O 1
ATOM 605 N N . LEU A 1 79 ? 39.961 2.334 -55.408 1.00 92.25 79 LEU A N 1
ATOM 606 C CA . LEU A 1 79 ? 40.177 3.067 -54.154 1.00 92.25 79 LEU A CA 1
ATOM 607 C C . LEU A 1 79 ? 38.933 3.858 -53.721 1.00 92.25 79 LEU A C 1
ATOM 609 O O . LEU A 1 79 ? 38.563 3.803 -52.548 1.00 92.25 79 LEU A O 1
ATOM 613 N N . GLU A 1 80 ? 38.248 4.525 -54.652 1.00 91.31 80 GLU A N 1
ATOM 614 C CA . GLU A 1 80 ? 36.984 5.224 -54.378 1.00 91.31 80 GLU A CA 1
ATOM 615 C C . GLU A 1 80 ? 35.897 4.256 -53.895 1.00 91.31 80 GLU A C 1
ATOM 617 O O . GLU A 1 80 ? 35.230 4.513 -52.891 1.00 91.31 80 GLU A O 1
ATOM 622 N N . THR A 1 81 ? 35.745 3.097 -54.549 1.00 93.06 81 THR A N 1
ATOM 623 C CA . THR A 1 81 ? 34.777 2.085 -54.093 1.00 93.06 81 THR A CA 1
ATOM 624 C C . THR A 1 81 ? 35.106 1.552 -52.699 1.00 93.06 81 THR A C 1
ATOM 626 O O . THR A 1 81 ? 34.198 1.386 -51.884 1.00 93.06 81 THR A O 1
ATOM 629 N N . GLN A 1 82 ? 36.388 1.348 -52.380 1.00 92.50 82 GLN A N 1
ATOM 630 C CA . GLN A 1 82 ? 36.813 0.914 -51.052 1.00 92.50 82 GLN A CA 1
ATOM 631 C C . GLN A 1 82 ? 36.552 1.990 -49.985 1.00 92.50 82 GLN A C 1
ATOM 633 O O . GLN A 1 82 ? 36.108 1.661 -48.883 1.00 92.50 82 GLN A O 1
ATOM 638 N N . ALA A 1 83 ? 36.792 3.266 -50.299 1.00 92.81 83 ALA A N 1
ATOM 639 C CA . ALA A 1 83 ? 36.499 4.382 -49.401 1.00 92.81 83 ALA A CA 1
ATOM 640 C C . ALA A 1 83 ? 34.991 4.492 -49.112 1.00 92.81 83 ALA A C 1
ATOM 642 O O . ALA A 1 83 ? 34.590 4.562 -47.950 1.00 92.81 83 ALA A O 1
ATOM 643 N N . ASN A 1 84 ? 34.152 4.388 -50.147 1.00 93.00 84 ASN A N 1
ATOM 644 C CA . ASN A 1 84 ? 32.694 4.405 -50.004 1.00 93.00 84 ASN A CA 1
ATOM 645 C C . ASN A 1 84 ? 32.175 3.228 -49.162 1.00 93.00 84 ASN A C 1
ATOM 647 O O . ASN A 1 84 ? 31.292 3.403 -48.323 1.00 93.00 84 ASN A O 1
ATOM 651 N N . GLN A 1 85 ? 32.745 2.030 -49.335 1.00 94.75 85 GLN A N 1
ATOM 652 C CA . GLN A 1 85 ? 32.403 0.872 -48.501 1.00 94.75 85 GLN A CA 1
ATOM 653 C C . GLN A 1 85 ? 32.751 1.100 -47.025 1.00 94.75 85 GLN A C 1
ATOM 655 O O . GLN A 1 85 ? 31.957 0.752 -46.151 1.00 94.75 85 GLN A O 1
ATOM 660 N N . ARG A 1 86 ? 33.909 1.707 -46.732 1.00 93.81 86 ARG A N 1
ATOM 661 C CA . ARG A 1 86 ? 34.303 2.042 -45.353 1.00 93.81 86 ARG A CA 1
ATOM 662 C C . ARG A 1 86 ? 33.347 3.053 -44.721 1.00 93.81 86 ARG A C 1
ATOM 664 O O . ARG A 1 86 ? 32.880 2.807 -43.613 1.00 93.81 86 ARG A O 1
ATOM 671 N N . ALA A 1 87 ? 32.992 4.116 -45.443 1.00 94.06 87 ALA A N 1
ATOM 672 C CA . ALA A 1 87 ? 32.038 5.119 -44.965 1.00 94.06 87 ALA A CA 1
ATOM 673 C C . ALA A 1 87 ? 30.649 4.514 -44.671 1.00 94.06 87 ALA A C 1
ATOM 675 O O . ALA A 1 87 ? 30.002 4.852 -43.674 1.00 94.06 87 ALA A O 1
ATOM 676 N N . LEU A 1 88 ? 30.197 3.564 -45.499 1.00 96.12 88 LEU A N 1
ATOM 677 C CA . LEU A 1 88 ? 28.942 2.850 -45.262 1.00 96.12 88 LEU A CA 1
ATOM 678 C C . LEU A 1 88 ? 28.995 2.001 -43.982 1.00 96.12 88 LEU A C 1
ATOM 680 O O . LEU A 1 88 ? 28.049 2.026 -43.195 1.00 96.12 88 LEU A O 1
ATOM 684 N N . LEU A 1 89 ? 30.089 1.266 -43.760 1.00 96.44 89 LEU A N 1
ATOM 685 C CA . LEU A 1 89 ? 30.269 0.451 -42.554 1.00 96.44 89 LEU A CA 1
ATOM 686 C C . LEU A 1 89 ? 30.298 1.307 -41.283 1.00 96.44 89 LEU A C 1
ATOM 688 O O . LEU A 1 89 ? 29.677 0.940 -40.287 1.00 96.44 89 LEU A O 1
ATOM 692 N N . GLU A 1 90 ? 30.960 2.462 -41.325 1.00 96.00 90 GLU A N 1
ATOM 693 C CA . GLU A 1 90 ? 30.982 3.416 -40.213 1.00 96.00 90 GLU A CA 1
ATOM 694 C C . GLU A 1 90 ? 29.580 3.960 -39.907 1.00 96.00 90 GLU A C 1
ATOM 696 O O . GLU A 1 90 ? 29.138 3.966 -38.757 1.00 96.00 90 GLU A O 1
ATOM 701 N N . THR A 1 91 ? 28.819 4.310 -40.946 1.00 96.06 91 THR A N 1
ATOM 702 C CA . THR A 1 91 ? 27.423 4.748 -40.796 1.00 96.06 91 THR A CA 1
ATOM 703 C C . THR A 1 91 ? 26.558 3.661 -40.150 1.00 96.06 91 THR A C 1
ATOM 705 O O . THR A 1 91 ? 25.771 3.946 -39.245 1.00 96.06 91 THR A O 1
ATOM 708 N N . GLN A 1 92 ? 26.717 2.401 -40.565 1.00 96.06 92 GLN A N 1
ATOM 709 C CA . GLN A 1 92 ? 26.004 1.271 -39.962 1.00 96.06 92 GLN A CA 1
ATOM 710 C C . GLN A 1 92 ? 26.399 1.047 -38.496 1.00 96.06 92 GLN A C 1
ATOM 712 O O . GLN A 1 92 ? 25.534 0.749 -37.670 1.00 96.06 92 GLN A O 1
ATOM 717 N N . ALA A 1 93 ? 27.680 1.201 -38.153 1.00 96.38 93 ALA A N 1
ATOM 718 C CA . ALA A 1 93 ? 28.151 1.097 -36.774 1.00 96.38 93 ALA A CA 1
ATOM 719 C C . ALA A 1 93 ? 27.530 2.188 -35.885 1.00 96.38 93 ALA A C 1
ATOM 721 O O . ALA A 1 93 ? 26.997 1.879 -34.818 1.00 96.38 93 ALA A O 1
ATOM 722 N N . ASN A 1 94 ? 27.492 3.433 -36.367 1.00 96.50 94 ASN A N 1
ATOM 723 C CA . ASN A 1 94 ? 26.869 4.552 -35.659 1.00 96.50 94 ASN A CA 1
ATOM 724 C C . ASN A 1 94 ? 25.364 4.334 -35.438 1.00 96.50 94 ASN A C 1
ATOM 726 O O . ASN A 1 94 ? 24.851 4.580 -34.345 1.00 96.50 94 ASN A O 1
ATOM 730 N N . GLN A 1 95 ? 24.650 3.807 -36.438 1.00 96.62 95 GLN A N 1
ATOM 731 C CA . GLN A 1 95 ? 23.234 3.454 -36.288 1.00 96.62 95 GLN A CA 1
ATOM 732 C C . GLN A 1 95 ? 23.016 2.371 -35.224 1.00 96.62 95 GLN A C 1
ATOM 734 O O . GLN A 1 95 ? 22.088 2.478 -34.422 1.00 96.62 95 GLN A O 1
ATOM 739 N N . ARG A 1 96 ? 23.874 1.343 -35.178 1.00 96.31 96 ARG A N 1
ATOM 740 C CA . ARG A 1 96 ? 23.798 0.296 -34.146 1.00 96.31 96 ARG A CA 1
ATOM 741 C C . ARG A 1 96 ? 24.028 0.860 -32.745 1.00 96.31 96 ARG A C 1
ATOM 743 O O . ARG A 1 96 ? 23.243 0.556 -31.851 1.00 96.31 96 ARG A O 1
ATOM 750 N N . ALA A 1 97 ? 25.028 1.722 -32.573 1.00 95.81 97 ALA A N 1
ATOM 751 C CA . ALA A 1 97 ? 25.306 2.373 -31.291 1.00 95.81 97 ALA A CA 1
ATOM 752 C C . ALA A 1 97 ? 24.132 3.250 -30.809 1.00 95.81 97 ALA A C 1
ATOM 754 O O . ALA A 1 97 ? 23.796 3.269 -29.620 1.00 95.81 97 ALA A O 1
ATOM 755 N N . LEU A 1 98 ? 23.452 3.942 -31.731 1.00 97.06 98 LEU A N 1
ATOM 756 C CA . LEU A 1 98 ? 22.251 4.713 -31.408 1.00 97.06 98 LEU A CA 1
ATOM 757 C C . LEU A 1 98 ? 21.102 3.813 -30.930 1.00 97.06 98 LEU A C 1
ATOM 759 O O . LEU A 1 98 ? 20.458 4.128 -29.928 1.00 97.06 98 LEU A O 1
ATOM 763 N N . LEU A 1 99 ? 20.853 2.692 -31.615 1.00 97.25 99 LEU A N 1
ATOM 764 C CA . LEU A 1 99 ? 19.816 1.731 -31.221 1.00 97.25 99 LEU A CA 1
ATOM 765 C C . LEU A 1 99 ? 20.098 1.121 -29.843 1.00 97.25 99 LEU A C 1
ATOM 767 O O . LEU A 1 99 ? 19.182 0.997 -29.032 1.00 97.25 99 LEU A O 1
ATOM 771 N N . GLU A 1 100 ? 21.357 0.796 -29.552 1.00 97.06 100 GLU A N 1
ATOM 772 C CA . GLU A 1 100 ? 21.774 0.299 -28.238 1.00 97.06 100 GLU A CA 1
ATOM 773 C C . GLU A 1 100 ? 21.537 1.346 -27.140 1.00 97.06 100 GLU A C 1
ATOM 775 O O . GLU A 1 100 ? 20.964 1.046 -26.092 1.00 97.06 100 GLU A O 1
ATOM 780 N N . THR A 1 101 ? 21.870 2.609 -27.411 1.00 96.94 101 THR A N 1
ATOM 781 C CA . THR A 1 101 ? 21.609 3.715 -26.480 1.00 96.94 101 THR A CA 1
ATOM 782 C C . THR A 1 101 ? 20.112 3.877 -26.201 1.00 96.94 101 THR A C 1
ATOM 784 O O . THR A 1 101 ? 19.706 4.035 -25.048 1.00 96.94 101 THR A O 1
ATOM 787 N N . GLN A 1 102 ? 19.269 3.791 -27.233 1.00 96.75 102 GLN A N 1
ATOM 788 C CA . GLN A 1 102 ? 17.812 3.848 -27.077 1.00 96.75 102 GLN A CA 1
ATOM 789 C C . GLN A 1 102 ? 17.262 2.656 -26.282 1.00 96.75 102 GLN A C 1
ATOM 791 O O . GLN A 1 102 ? 16.364 2.834 -25.457 1.00 96.75 102 GLN A O 1
ATOM 796 N N . ALA A 1 103 ? 17.796 1.450 -26.493 1.00 96.81 103 ALA A N 1
ATOM 797 C CA . ALA A 1 103 ? 17.414 0.267 -25.727 1.00 96.81 103 ALA A CA 1
ATOM 798 C C . ALA A 1 103 ? 17.760 0.429 -24.237 1.00 96.81 103 ALA A C 1
ATOM 800 O O . ALA A 1 103 ? 16.907 0.194 -23.379 1.00 96.81 103 ALA A O 1
ATOM 801 N N . ASN A 1 104 ? 18.957 0.934 -23.931 1.00 97.19 104 ASN A N 1
ATOM 802 C CA . ASN A 1 104 ? 19.388 1.208 -22.559 1.00 97.19 104 ASN A CA 1
ATOM 803 C C . ASN A 1 104 ? 18.504 2.260 -21.872 1.00 97.19 104 ASN A C 1
ATOM 805 O O . ASN A 1 104 ? 18.120 2.092 -20.714 1.00 97.19 104 ASN A O 1
ATOM 809 N N . GLN A 1 105 ? 18.114 3.319 -22.588 1.00 97.19 105 GLN A N 1
ATOM 810 C CA . GLN A 1 105 ? 17.178 4.320 -22.062 1.00 97.19 105 GLN A CA 1
ATOM 811 C C . GLN A 1 105 ? 15.804 3.717 -21.742 1.00 97.19 105 GLN A C 1
ATOM 813 O O . GLN A 1 105 ? 15.234 4.014 -20.693 1.00 97.19 105 GLN A O 1
ATOM 818 N N . ARG A 1 106 ? 15.276 2.843 -22.610 1.00 96.50 106 ARG A N 1
ATOM 819 C CA . ARG A 1 106 ? 14.003 2.149 -22.359 1.00 96.50 106 ARG A CA 1
ATOM 820 C C . ARG A 1 106 ? 14.078 1.248 -21.126 1.00 96.50 106 ARG A C 1
ATOM 822 O O . ARG A 1 106 ? 13.183 1.317 -20.288 1.00 96.50 106 ARG A O 1
ATOM 829 N N . ALA A 1 107 ? 15.157 0.481 -20.974 1.00 96.31 107 ALA A N 1
ATOM 830 C CA . ALA A 1 107 ? 15.368 -0.375 -19.805 1.00 96.31 107 ALA A CA 1
ATOM 831 C C . ALA A 1 107 ? 15.443 0.432 -18.492 1.00 96.31 107 ALA A C 1
ATOM 833 O O . ALA A 1 107 ? 14.906 0.020 -17.459 1.00 96.31 107 ALA A O 1
ATOM 834 N N . LEU A 1 108 ? 16.060 1.619 -18.527 1.00 97.38 108 LEU A N 1
ATOM 835 C CA . LEU A 1 108 ? 16.094 2.519 -17.375 1.00 97.38 108 LEU A CA 1
ATOM 836 C C . LEU A 1 108 ? 14.691 3.024 -17.002 1.00 97.38 108 LEU A C 1
ATOM 838 O O . LEU A 1 108 ? 14.335 3.017 -15.824 1.00 97.38 108 LEU A O 1
ATOM 842 N N . LEU A 1 109 ? 13.889 3.436 -17.989 1.00 97.44 109 LEU A N 1
ATOM 843 C CA . LEU A 1 109 ? 12.511 3.883 -17.760 1.00 97.44 109 LEU A CA 1
ATOM 844 C C . LEU A 1 109 ? 11.637 2.768 -17.174 1.00 97.44 109 LEU A C 1
ATOM 846 O O . LEU A 1 109 ? 10.873 3.017 -16.243 1.00 97.44 109 LEU A O 1
ATOM 850 N N . GLU A 1 110 ? 11.782 1.537 -17.665 1.00 97.38 110 GLU A N 1
ATOM 851 C CA . GLU A 1 110 ? 11.080 0.369 -17.124 1.00 97.38 110 GLU A CA 1
ATOM 852 C C . GLU A 1 110 ? 11.473 0.101 -15.664 1.00 97.38 110 GLU A C 1
ATOM 854 O O . GLU A 1 110 ? 10.616 -0.090 -14.801 1.00 97.38 110 GLU A O 1
ATOM 859 N N . THR A 1 111 ? 12.767 0.194 -15.350 1.00 97.19 111 THR A N 1
ATOM 860 C CA . THR A 1 111 ? 13.262 0.054 -13.973 1.00 97.19 111 THR A CA 1
ATOM 861 C C . THR A 1 111 ? 12.667 1.122 -13.049 1.00 97.19 111 THR A C 1
ATOM 863 O O . THR A 1 111 ? 12.223 0.808 -11.943 1.00 97.19 111 THR A O 1
ATOM 866 N N . GLN A 1 112 ? 12.606 2.379 -13.497 1.00 97.00 112 GLN A N 1
ATOM 867 C CA . GLN A 1 112 ? 11.988 3.466 -12.730 1.00 97.00 112 GLN A CA 1
ATOM 868 C C . GLN A 1 112 ? 10.483 3.251 -12.525 1.00 97.00 112 GLN A C 1
ATOM 870 O O . GLN A 1 112 ? 9.971 3.513 -11.435 1.00 97.00 112 GLN A O 1
ATOM 875 N N . ALA A 1 113 ? 9.769 2.758 -13.540 1.00 97.06 113 ALA A N 1
ATOM 876 C CA . ALA A 1 113 ? 8.350 2.430 -13.427 1.00 97.06 113 ALA A CA 1
ATOM 877 C C . ALA A 1 113 ? 8.111 1.322 -12.387 1.00 97.06 113 ALA A C 1
ATOM 879 O O . ALA A 1 113 ? 7.260 1.476 -11.509 1.00 97.06 113 ALA A O 1
ATOM 880 N N . ASN A 1 114 ? 8.928 0.266 -12.408 1.00 97.19 114 ASN A N 1
ATOM 881 C CA . ASN A 1 114 ? 8.861 -0.823 -11.432 1.00 97.19 114 ASN A CA 1
ATOM 882 C C . ASN A 1 114 ? 9.128 -0.336 -9.998 1.00 97.19 114 ASN A C 1
ATOM 884 O O . ASN A 1 114 ? 8.421 -0.724 -9.067 1.00 97.19 114 ASN A O 1
ATOM 888 N N . GLN A 1 115 ? 10.100 0.562 -9.806 1.00 97.38 115 GLN A N 1
ATOM 889 C CA . GLN A 1 115 ? 10.360 1.165 -8.494 1.00 97.38 115 GLN A CA 1
ATOM 890 C C . GLN A 1 115 ? 9.166 1.984 -7.985 1.00 97.38 115 GLN A C 1
ATOM 892 O O . GLN A 1 115 ? 8.812 1.886 -6.810 1.00 97.38 115 GLN A O 1
ATOM 897 N N . ARG A 1 116 ? 8.513 2.764 -8.856 1.00 96.88 116 ARG A N 1
ATOM 898 C CA . ARG A 1 116 ? 7.309 3.529 -8.488 1.00 96.88 116 ARG A CA 1
ATOM 899 C C . ARG A 1 116 ? 6.158 2.613 -8.073 1.00 96.88 116 ARG A C 1
ATOM 901 O O . ARG A 1 116 ? 5.556 2.854 -7.030 1.00 96.88 116 ARG A O 1
ATOM 908 N N . ALA A 1 117 ? 5.909 1.540 -8.824 1.00 96.50 117 ALA A N 1
ATOM 909 C CA . ALA A 1 117 ? 4.875 0.558 -8.494 1.00 96.50 117 ALA A CA 1
ATOM 910 C C . ALA A 1 117 ? 5.127 -0.128 -7.134 1.00 96.50 117 ALA A C 1
ATOM 912 O O . ALA A 1 117 ? 4.197 -0.367 -6.358 1.00 96.50 117 ALA A O 1
ATOM 913 N N . LEU A 1 118 ? 6.395 -0.401 -6.803 1.00 97.69 118 LEU A N 1
ATOM 914 C CA . LEU A 1 118 ? 6.767 -0.947 -5.497 1.00 97.69 118 LEU A CA 1
ATOM 915 C C . LEU A 1 118 ? 6.470 0.041 -4.358 1.00 97.69 118 LEU A C 1
ATOM 917 O O . LEU A 1 118 ? 5.907 -0.358 -3.338 1.00 97.69 118 LEU A O 1
ATOM 921 N N . LEU A 1 119 ? 6.822 1.320 -4.527 1.00 97.62 119 LEU A N 1
ATOM 922 C CA . LEU A 1 119 ? 6.543 2.359 -3.530 1.00 97.62 119 LEU A CA 1
ATOM 923 C C . LEU A 1 119 ? 5.038 2.542 -3.302 1.00 97.62 119 LEU A C 1
ATOM 925 O O . LEU A 1 119 ? 4.603 2.653 -2.156 1.00 97.62 119 LEU A O 1
ATOM 929 N N . GLU A 1 120 ? 4.238 2.513 -4.367 1.00 97.50 120 GLU A N 1
ATOM 930 C CA . GLU A 1 120 ? 2.776 2.573 -4.277 1.00 97.50 120 GLU A CA 1
ATOM 931 C C . GLU A 1 120 ? 2.209 1.375 -3.502 1.0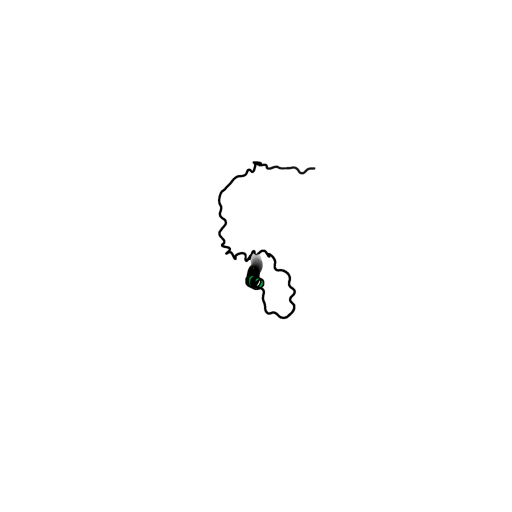0 97.50 120 GLU A C 1
ATOM 933 O O . GLU A 1 120 ? 1.392 1.534 -2.594 1.00 97.50 120 GLU A O 1
ATOM 938 N N . THR A 1 12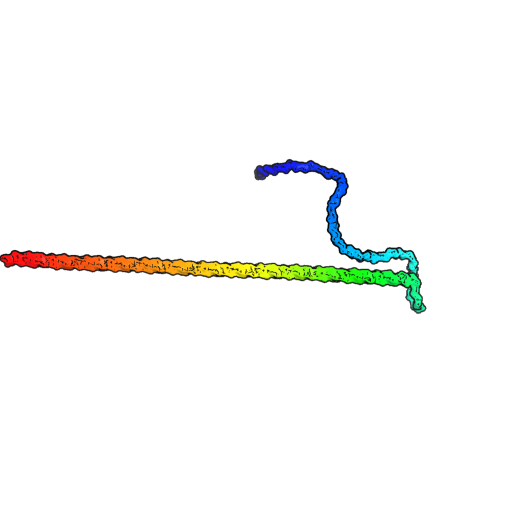1 ? 2.717 0.171 -3.775 1.00 97.31 121 THR A N 1
ATOM 939 C CA . THR A 1 121 ? 2.322 -1.038 -3.040 1.00 97.31 121 THR A CA 1
ATOM 940 C C . THR A 1 121 ? 2.650 -0.930 -1.548 1.00 97.31 121 THR A C 1
ATOM 942 O O . THR A 1 121 ? 1.819 -1.267 -0.703 1.00 97.31 121 THR A O 1
ATOM 945 N N . GLN A 1 122 ? 3.834 -0.418 -1.199 1.00 97.38 122 GLN A N 1
ATOM 946 C CA . GLN A 1 122 ? 4.217 -0.194 0.199 1.00 97.38 122 GLN A CA 1
ATOM 947 C C . GLN A 1 122 ? 3.333 0.858 0.883 1.00 97.38 122 GLN A C 1
ATOM 949 O O . GLN A 1 122 ? 2.965 0.682 2.047 1.00 97.38 122 GLN A O 1
ATOM 954 N N . ALA A 1 123 ? 2.967 1.933 0.181 1.00 97.25 123 ALA A N 1
ATOM 955 C CA . ALA A 1 123 ? 2.060 2.951 0.705 1.00 97.25 123 ALA A CA 1
ATOM 956 C C . ALA A 1 123 ? 0.670 2.365 1.006 1.00 97.25 123 ALA A C 1
ATOM 958 O O . ALA A 1 123 ? 0.142 2.564 2.102 1.00 97.25 123 ALA A O 1
ATOM 959 N N . ASN A 1 124 ? 0.129 1.558 0.091 1.00 97.56 124 ASN A N 1
ATOM 960 C CA . ASN A 1 124 ? -1.155 0.879 0.277 1.00 97.56 124 ASN A CA 1
ATOM 961 C C . ASN A 1 124 ? -1.139 -0.082 1.478 1.00 97.56 124 ASN A C 1
ATOM 963 O O . ASN A 1 124 ? -2.085 -0.110 2.266 1.00 97.56 124 ASN A O 1
ATOM 967 N N . GLN A 1 125 ? -0.049 -0.830 1.673 1.00 97.69 125 GLN A N 1
ATOM 968 C CA . GLN A 1 125 ? 0.108 -1.697 2.848 1.00 97.69 125 GLN A CA 1
ATOM 969 C C . GLN A 1 125 ? 0.121 -0.903 4.160 1.00 97.69 125 GLN A C 1
ATOM 971 O O . GLN A 1 125 ? -0.518 -1.311 5.131 1.00 97.69 125 GLN A O 1
ATOM 976 N N . ARG A 1 126 ? 0.810 0.245 4.201 1.00 97.25 126 ARG A N 1
ATOM 977 C CA . ARG A 1 126 ? 0.826 1.118 5.387 1.00 97.25 126 ARG A CA 1
ATOM 978 C C . ARG A 1 126 ? -0.565 1.662 5.711 1.00 97.25 126 ARG A C 1
ATOM 980 O O . ARG A 1 126 ? -0.975 1.587 6.866 1.00 97.25 126 ARG A O 1
ATOM 987 N N .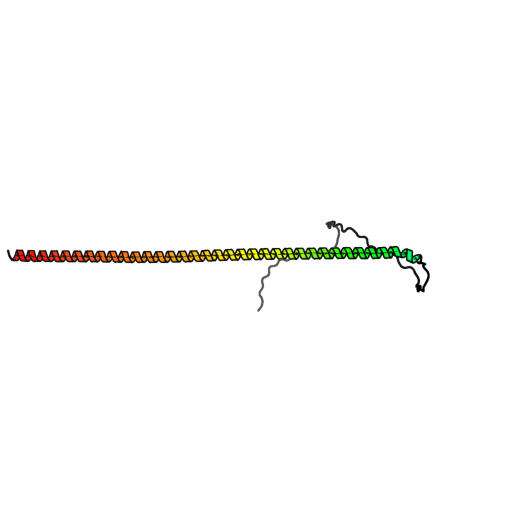 ALA A 1 127 ? -1.305 2.126 4.705 1.00 97.00 127 ALA A N 1
ATOM 988 C CA . ALA A 1 127 ? -2.672 2.621 4.886 1.00 97.00 127 ALA A CA 1
ATOM 989 C C . ALA A 1 127 ? -3.624 1.535 5.427 1.00 97.00 127 ALA A C 1
ATOM 991 O O . ALA A 1 127 ? -4.478 1.801 6.279 1.00 97.00 127 ALA A O 1
ATOM 992 N N . LEU A 1 128 ? -3.455 0.284 4.982 1.00 97.94 128 LEU A N 1
ATOM 993 C CA . LEU A 1 128 ? -4.220 -0.846 5.508 1.00 97.94 128 LEU A CA 1
ATOM 994 C C . LEU A 1 128 ? -3.917 -1.104 6.992 1.00 97.94 128 LEU A C 1
ATOM 996 O O . LEU A 1 128 ? -4.845 -1.297 7.780 1.00 97.94 128 LEU A O 1
ATOM 1000 N N . LEU A 1 129 ? -2.639 -1.089 7.384 1.00 97.94 129 LEU A N 1
ATOM 1001 C CA . LEU A 1 129 ? -2.233 -1.271 8.783 1.00 97.94 129 LEU A CA 1
ATOM 1002 C C . LEU A 1 129 ? -2.783 -0.163 9.688 1.00 97.94 129 LEU A C 1
ATOM 1004 O O . LEU A 1 129 ? -3.272 -0.453 10.779 1.00 97.94 129 LEU A O 1
ATOM 1008 N N . GLU A 1 130 ? -2.763 1.086 9.225 1.00 97.88 130 GLU A N 1
ATOM 1009 C CA . GLU A 1 130 ? -3.346 2.219 9.951 1.00 97.88 130 GLU A CA 1
ATOM 1010 C C . GLU A 1 130 ? -4.860 2.047 10.143 1.00 97.88 130 GLU A C 1
ATOM 1012 O O . GLU A 1 130 ? -5.383 2.209 11.247 1.00 97.88 130 GLU A O 1
ATOM 1017 N N . THR A 1 131 ? -5.566 1.609 9.098 1.00 97.81 131 THR A N 1
ATOM 1018 C CA . THR A 1 131 ? -7.004 1.315 9.176 1.00 97.81 131 THR A CA 1
ATOM 1019 C C . THR A 1 131 ? -7.303 0.221 10.206 1.00 97.81 131 THR A C 1
ATOM 1021 O O . THR A 1 131 ? -8.225 0.359 11.013 1.00 97.81 131 THR A O 1
ATOM 1024 N N . GLN A 1 132 ? -6.509 -0.854 10.228 1.00 97.69 132 GLN A N 1
ATOM 1025 C CA . GLN A 1 132 ? -6.656 -1.928 11.214 1.00 97.69 132 GLN A CA 1
ATOM 1026 C C . GLN A 1 132 ? -6.376 -1.449 12.645 1.00 97.69 132 GLN A C 1
ATOM 1028 O O . GLN A 1 132 ? -7.088 -1.844 13.571 1.00 97.69 132 GLN A O 1
ATOM 1033 N N . ALA A 1 133 ? -5.372 -0.591 12.842 1.00 97.56 133 ALA A N 1
ATOM 1034 C CA . ALA A 1 133 ? -5.072 -0.005 14.146 1.00 97.56 133 ALA A CA 1
ATOM 1035 C C . ALA A 1 133 ? -6.238 0.858 14.656 1.00 97.56 133 ALA A C 1
ATOM 1037 O O . ALA A 1 133 ? -6.675 0.690 15.796 1.00 97.56 133 ALA A O 1
ATOM 1038 N N . ASN A 1 134 ? -6.813 1.693 13.788 1.00 97.81 134 ASN A N 1
ATOM 1039 C CA . ASN A 1 134 ? -7.975 2.520 14.118 1.00 97.81 134 ASN A CA 1
ATOM 1040 C C . ASN A 1 134 ? -9.200 1.674 14.499 1.00 97.81 134 ASN A C 1
ATOM 1042 O O . ASN A 1 134 ? -9.892 1.980 15.471 1.00 97.81 134 ASN A O 1
ATOM 1046 N N . GLN A 1 135 ? -9.450 0.569 13.788 1.00 98.00 135 GLN A N 1
ATOM 1047 C CA . GLN A 1 135 ? -10.530 -0.361 14.140 1.00 98.00 135 GLN A CA 1
ATOM 1048 C C . GLN A 1 135 ? -10.320 -1.002 15.518 1.00 98.00 135 GLN A C 1
ATOM 1050 O O . GLN A 1 135 ? -11.267 -1.103 16.299 1.00 98.00 135 GLN A O 1
ATOM 1055 N N . ARG A 1 136 ? -9.086 -1.407 15.849 1.00 97.62 136 ARG A N 1
ATOM 1056 C CA . ARG A 1 136 ? -8.763 -1.963 17.174 1.00 97.62 136 ARG A CA 1
ATOM 1057 C C . ARG A 1 136 ? -8.994 -0.944 18.290 1.00 97.62 136 ARG A C 1
ATOM 1059 O O . ARG A 1 136 ? -9.632 -1.286 19.281 1.00 97.62 136 ARG A O 1
ATOM 1066 N N . ALA A 1 137 ? -8.558 0.301 18.101 1.00 97.50 137 ALA A N 1
ATOM 1067 C CA . ALA A 1 137 ? -8.772 1.376 19.072 1.00 97.50 137 ALA A CA 1
ATOM 1068 C C . ALA A 1 137 ? -10.269 1.665 19.309 1.00 97.50 137 ALA A C 1
ATOM 1070 O O . ALA A 1 137 ? -10.701 1.906 20.441 1.00 97.50 137 ALA A O 1
ATOM 1071 N N . LEU A 1 138 ? -11.091 1.587 18.255 1.00 98.12 138 LEU A N 1
ATOM 1072 C CA . LEU A 1 138 ? -12.541 1.731 18.377 1.00 98.12 138 LEU A CA 1
ATOM 1073 C C . LEU A 1 138 ? -13.160 0.599 19.210 1.00 98.12 138 LEU A C 1
ATOM 1075 O O . LEU A 1 138 ? -13.980 0.866 20.089 1.00 98.12 138 LEU A O 1
ATOM 1079 N N . LEU A 1 139 ? -12.762 -0.652 18.960 1.00 98.06 139 LEU A N 1
ATOM 1080 C CA . LEU A 1 139 ? -13.241 -1.808 19.726 1.00 98.06 139 LEU A CA 1
ATOM 1081 C C . LEU A 1 139 ? -12.855 -1.712 21.206 1.00 98.06 139 LEU A C 1
ATOM 1083 O O . LEU A 1 139 ? -13.683 -1.987 22.073 1.00 98.06 139 LEU A O 1
ATOM 1087 N N . GLU A 1 140 ? -11.633 -1.269 21.503 1.00 98.06 140 GLU A N 1
ATOM 1088 C CA . GLU A 1 140 ? -11.178 -1.035 22.877 1.00 98.06 140 GLU A CA 1
ATOM 1089 C C . GLU A 1 140 ? -12.015 0.049 23.572 1.00 98.06 140 GLU A C 1
ATOM 1091 O O . GLU A 1 140 ? -12.485 -0.136 24.695 1.00 98.06 140 GLU A O 1
ATOM 1096 N N . THR A 1 141 ? -12.303 1.148 22.871 1.00 97.94 141 THR A N 1
ATOM 1097 C CA . THR A 1 141 ? -13.173 2.215 23.387 1.00 97.94 141 THR A CA 1
ATOM 1098 C C . THR A 1 141 ? -14.579 1.696 23.701 1.00 97.94 141 THR A C 1
ATOM 1100 O O . THR A 1 141 ? -15.132 1.998 24.761 1.00 97.94 141 THR A O 1
ATOM 1103 N N . GLN A 1 142 ? -15.159 0.881 22.816 1.00 98.00 142 GLN A N 1
ATOM 1104 C CA . GLN A 1 142 ? -16.468 0.264 23.046 1.00 98.00 142 GLN A CA 1
ATOM 1105 C C . GLN A 1 142 ? -16.455 -0.706 24.236 1.00 98.00 142 GLN A C 1
ATOM 1107 O O . GLN A 1 142 ? -17.414 -0.736 25.011 1.00 98.00 142 GLN A O 1
ATOM 1112 N N . ALA A 1 143 ? -15.385 -1.486 24.408 1.00 97.69 143 ALA A N 1
ATOM 1113 C CA . ALA A 1 143 ? -15.227 -2.378 25.554 1.00 97.69 143 ALA A CA 1
ATOM 1114 C C . ALA A 1 143 ? -15.160 -1.590 26.873 1.00 97.69 143 ALA A C 1
ATOM 1116 O O . ALA A 1 143 ? -15.884 -1.910 27.818 1.00 97.69 143 ALA A O 1
ATOM 1117 N N . ASN A 1 144 ? -14.387 -0.502 26.906 1.00 97.81 144 ASN A N 1
ATOM 1118 C CA . ASN A 1 144 ? -14.286 0.381 28.069 1.00 97.81 144 ASN A CA 1
ATOM 1119 C C . ASN A 1 144 ? -15.637 1.020 28.430 1.00 97.81 144 ASN A C 1
ATOM 1121 O O . ASN A 1 144 ? -16.006 1.079 29.603 1.00 97.81 144 ASN A O 1
ATOM 1125 N N . GLN A 1 145 ? -16.418 1.447 27.432 1.00 98.06 145 GLN A N 1
ATOM 1126 C CA . GLN A 1 145 ? -17.771 1.962 27.664 1.00 98.06 145 GLN A CA 1
ATOM 1127 C C . GLN A 1 145 ? -18.697 0.903 28.275 1.00 98.06 145 GLN A C 1
ATOM 1129 O O . GLN A 1 145 ? -19.426 1.202 29.220 1.00 98.06 145 GLN A O 1
ATOM 1134 N N . ARG A 1 146 ? -18.657 -0.341 27.780 1.00 97.75 146 ARG A N 1
ATOM 1135 C CA . ARG A 1 146 ? -19.451 -1.445 28.348 1.00 97.75 146 ARG A CA 1
ATOM 1136 C C . ARG A 1 146 ? -19.081 -1.720 29.806 1.00 97.75 146 ARG A C 1
ATOM 1138 O O . ARG A 1 146 ? -19.979 -1.823 30.637 1.00 97.75 146 ARG A O 1
ATOM 1145 N N . ALA A 1 147 ? -17.787 -1.759 30.123 1.00 97.50 147 ALA A N 1
ATOM 1146 C CA . ALA A 1 147 ? -17.306 -1.959 31.491 1.00 97.50 147 ALA A CA 1
ATOM 1147 C C . ALA A 1 147 ? -17.761 -0.837 32.446 1.00 97.50 147 ALA A C 1
ATOM 1149 O O . ALA A 1 147 ? -18.126 -1.092 33.597 1.00 97.50 147 ALA A O 1
ATOM 1150 N N . LEU A 1 148 ? -17.800 0.412 31.967 1.00 98.12 148 LEU A N 1
ATOM 1151 C CA . LEU A 1 148 ? -18.325 1.536 32.744 1.00 98.12 148 LEU A CA 1
ATOM 1152 C C . LEU A 1 148 ? -19.821 1.370 33.048 1.00 98.12 148 LEU A C 1
ATOM 1154 O O . LEU A 1 148 ? -20.237 1.572 34.189 1.00 98.12 148 LEU A O 1
ATOM 1158 N N . ILE A 1 149 ? -20.622 0.986 32.048 1.00 98.00 149 ILE A N 1
ATOM 1159 C CA . ILE A 1 149 ? -22.064 0.745 32.218 1.00 98.00 149 ILE A CA 1
ATOM 1160 C C . ILE A 1 149 ? -22.303 -0.367 33.245 1.00 98.00 149 ILE A C 1
ATOM 1162 O O . ILE A 1 149 ? -23.136 -0.211 34.138 1.00 98.00 149 ILE A O 1
ATOM 1166 N N . GLU A 1 150 ? -21.550 -1.464 33.161 1.00 98.06 150 GLU A N 1
ATOM 1167 C CA . GLU A 1 150 ? -21.637 -2.570 34.118 1.00 98.06 150 GLU A CA 1
ATOM 1168 C C . GLU A 1 150 ? -21.283 -2.118 35.543 1.00 98.06 150 GLU A C 1
ATOM 1170 O O . GLU A 1 150 ? -22.005 -2.409 36.498 1.00 98.06 150 GLU A O 1
ATOM 1175 N N . THR A 1 151 ? -20.231 -1.311 35.689 1.00 98.00 151 THR A N 1
ATOM 1176 C CA . THR A 1 151 ? -19.840 -0.742 36.986 1.00 98.00 151 THR A CA 1
ATOM 1177 C C . THR A 1 151 ? -20.947 0.138 37.575 1.00 98.00 151 THR A C 1
ATOM 1179 O O . THR A 1 151 ? -21.264 0.028 38.760 1.00 98.00 151 THR A O 1
ATOM 1182 N N . GLN A 1 152 ? -21.579 0.984 36.756 1.00 97.88 152 GLN A N 1
ATOM 1183 C CA . GLN A 1 152 ? -22.706 1.816 37.187 1.00 97.88 152 GLN A CA 1
ATOM 1184 C C . GLN A 1 152 ? -23.927 0.978 37.587 1.00 97.88 152 GLN A C 1
ATOM 1186 O O . GLN A 1 152 ? -24.595 1.302 38.571 1.00 97.88 152 GLN A O 1
ATOM 1191 N N . ALA A 1 153 ? -24.218 -0.105 36.862 1.00 97.62 153 ALA A N 1
ATOM 1192 C CA . ALA A 1 153 ? -25.298 -1.026 37.207 1.00 97.62 153 ALA A CA 1
ATOM 1193 C C . ALA A 1 153 ? -25.045 -1.704 38.564 1.00 97.62 153 ALA A C 1
ATOM 1195 O O . ALA A 1 153 ? -25.928 -1.707 39.424 1.00 97.62 153 ALA A O 1
ATOM 1196 N N . ASN A 1 154 ? -23.818 -2.176 38.802 1.00 97.75 154 ASN A N 1
ATOM 1197 C CA . ASN A 1 154 ? -23.420 -2.782 40.074 1.00 97.75 154 ASN A CA 1
ATOM 1198 C C . ASN A 1 154 ? -23.533 -1.795 41.247 1.00 97.75 154 ASN A C 1
ATOM 1200 O O . ASN A 1 154 ? -24.033 -2.152 42.315 1.00 97.75 154 ASN A O 1
ATOM 1204 N N . GLN A 1 155 ? -23.138 -0.533 41.051 1.00 98.00 155 GLN A N 1
ATOM 1205 C CA . GLN A 1 155 ? -23.313 0.509 42.070 1.00 98.00 155 GLN A CA 1
ATOM 1206 C C . GLN A 1 155 ? -24.790 0.757 42.404 1.00 98.00 155 GLN A C 1
ATOM 1208 O O . GLN A 1 155 ? -25.140 0.887 43.577 1.00 98.00 155 GLN A O 1
ATOM 1213 N N . ARG A 1 156 ? -25.672 0.791 41.396 1.00 97.75 156 ARG A N 1
ATOM 1214 C CA . ARG A 1 156 ? -27.120 0.944 41.617 1.00 97.75 156 ARG A CA 1
ATOM 1215 C C . ARG A 1 156 ? -27.701 -0.225 42.413 1.00 97.75 156 ARG A C 1
ATOM 1217 O O . ARG A 1 156 ? -28.426 0.015 43.374 1.00 97.75 156 ARG A O 1
ATOM 1224 N N . ALA A 1 157 ? -27.330 -1.459 42.073 1.00 97.50 157 ALA A N 1
ATOM 1225 C CA . ALA A 1 157 ? -27.769 -2.653 42.799 1.00 97.50 157 ALA A CA 1
ATOM 1226 C C . ALA A 1 157 ? -27.314 -2.646 44.273 1.00 97.50 157 ALA A C 1
ATOM 1228 O O . ALA A 1 157 ? -28.064 -3.034 45.175 1.00 97.50 157 ALA A O 1
ATOM 1229 N N . LEU A 1 158 ? -26.101 -2.148 44.545 1.00 98.12 158 LEU A N 1
ATOM 1230 C CA . LEU A 1 158 ? -25.608 -1.980 45.913 1.00 98.12 158 LEU A CA 1
ATOM 1231 C C . LEU A 1 158 ? -26.442 -0.958 46.700 1.00 98.12 158 LEU A C 1
ATOM 1233 O O . LEU A 1 158 ? -26.824 -1.230 47.839 1.00 98.12 158 LEU A O 1
ATOM 1237 N N . LEU A 1 159 ? -26.747 0.197 46.101 1.00 98.06 159 LEU A N 1
ATOM 1238 C CA . LEU A 1 159 ? -27.581 1.226 46.732 1.00 98.06 159 LEU A CA 1
ATOM 1239 C C . LEU A 1 159 ? -28.994 0.711 47.033 1.00 98.06 159 LEU A C 1
ATOM 1241 O O . LEU A 1 159 ? -29.519 0.963 48.117 1.00 98.06 159 LEU A O 1
ATOM 1245 N N . GLU A 1 160 ? -29.588 -0.054 46.117 1.00 98.00 160 GLU A N 1
ATOM 1246 C CA . GLU A 1 160 ? -30.892 -0.691 46.328 1.00 98.00 160 GLU A CA 1
ATOM 1247 C C . GLU A 1 160 ? -30.850 -1.687 47.497 1.00 98.00 160 GLU A C 1
ATOM 1249 O O . GLU A 1 160 ? -31.715 -1.671 48.375 1.00 98.00 160 GLU A O 1
ATOM 1254 N N . THR A 1 161 ? -29.791 -2.494 47.581 1.00 97.81 161 THR A N 1
ATOM 1255 C CA . THR A 1 161 ? -29.583 -3.423 48.702 1.00 97.81 161 THR A CA 1
ATOM 1256 C C . THR A 1 161 ? -29.473 -2.681 50.038 1.00 97.81 161 THR A C 1
ATOM 1258 O O . THR A 1 161 ? -30.101 -3.078 51.022 1.00 97.81 161 THR A O 1
ATOM 1261 N N . GLN A 1 162 ? -28.725 -1.574 50.083 1.00 97.81 162 GLN A N 1
ATOM 1262 C CA . GLN A 1 162 ? -28.607 -0.739 51.282 1.00 97.81 162 GLN A CA 1
ATOM 1263 C C . GLN A 1 162 ? -29.944 -0.097 51.679 1.00 97.81 162 GLN A C 1
ATOM 1265 O O . GLN A 1 162 ? -30.274 -0.055 52.866 1.00 97.81 162 GLN A O 1
ATOM 1270 N N . ALA A 1 163 ? -30.733 0.377 50.710 1.00 97.56 163 ALA A N 1
ATOM 1271 C CA . ALA A 1 163 ? -32.062 0.929 50.965 1.00 97.56 163 ALA A CA 1
ATOM 1272 C C . ALA A 1 163 ? -33.007 -0.129 51.561 1.00 97.56 163 ALA A C 1
ATOM 1274 O O . ALA A 1 163 ? -33.670 0.130 52.568 1.00 97.56 163 ALA A O 1
ATOM 1275 N N . ASN A 1 164 ? -32.996 -1.347 51.013 1.00 97.56 164 ASN A N 1
ATOM 1276 C CA . ASN A 1 164 ? -33.785 -2.469 51.525 1.00 97.56 164 ASN A CA 1
ATOM 1277 C C . ASN A 1 164 ? -33.395 -2.849 52.964 1.00 97.56 164 ASN A C 1
ATOM 1279 O O . ASN A 1 164 ? -34.270 -3.092 53.798 1.00 97.56 164 ASN A O 1
ATOM 1283 N N . GLN A 1 165 ? -32.098 -2.846 53.292 1.00 97.81 165 GLN A N 1
ATOM 1284 C CA . GLN A 1 165 ? -31.630 -3.083 54.664 1.00 97.81 165 GLN A CA 1
ATOM 1285 C C . GLN A 1 165 ? -32.113 -2.002 55.639 1.00 97.81 165 GLN A C 1
ATOM 1287 O O . GLN A 1 165 ? -32.580 -2.329 56.730 1.00 97.81 165 GLN A O 1
ATOM 1292 N N . ARG A 1 166 ? -32.054 -0.720 55.250 1.00 97.62 166 ARG A N 1
ATOM 1293 C CA . ARG A 1 166 ? -32.571 0.385 56.078 1.00 97.62 166 ARG A CA 1
ATOM 1294 C C . ARG A 1 166 ? -34.069 0.240 56.342 1.00 97.62 166 ARG A C 1
ATOM 1296 O O . ARG A 1 166 ? -34.487 0.326 57.493 1.00 97.62 166 ARG A O 1
ATOM 1303 N N . ALA A 1 167 ? -34.853 -0.078 55.313 1.00 97.25 167 ALA A N 1
ATOM 1304 C CA . ALA A 1 167 ? -36.292 -0.300 55.455 1.00 97.25 167 ALA A CA 1
ATOM 1305 C C . ALA A 1 167 ? -36.619 -1.476 56.398 1.00 97.25 167 ALA A C 1
ATOM 1307 O O . ALA A 1 167 ? -37.597 -1.428 57.149 1.00 97.25 167 ALA A O 1
ATOM 1308 N N . LEU A 1 168 ? -35.803 -2.538 56.395 1.00 97.81 168 LEU A N 1
ATOM 1309 C CA . LEU A 1 168 ? -35.954 -3.655 57.332 1.00 97.81 168 LEU A CA 1
ATOM 1310 C C . LEU A 1 168 ? -35.686 -3.226 58.782 1.00 97.81 168 LEU A C 1
ATOM 1312 O O . LEU A 1 168 ? -36.464 -3.575 59.672 1.00 97.81 168 LEU A O 1
ATOM 1316 N N . LEU A 1 169 ? -34.619 -2.458 59.018 1.00 97.56 169 LEU A N 1
ATOM 1317 C CA . LEU A 1 169 ? -34.282 -1.941 60.347 1.00 97.56 169 LEU A CA 1
ATOM 1318 C C . LEU A 1 169 ? -35.376 -1.010 60.889 1.00 97.56 169 LEU A C 1
ATOM 1320 O O . LEU A 1 169 ? -35.761 -1.139 62.050 1.00 97.56 169 LEU A O 1
ATOM 1324 N N . GLU A 1 170 ? -35.940 -0.136 60.051 1.00 97.62 170 GLU A N 1
ATOM 1325 C CA . GLU A 1 170 ? -37.076 0.717 60.431 1.00 97.62 170 GLU A CA 1
ATOM 1326 C C . GLU A 1 170 ? -38.308 -0.107 60.827 1.00 97.62 170 GLU A C 1
ATOM 1328 O O . GLU A 1 170 ? -38.935 0.162 61.853 1.00 97.62 170 GLU A O 1
ATOM 1333 N N . LYS A 1 171 ? -38.640 -1.163 60.070 1.00 97.12 171 LYS A N 1
ATOM 1334 C CA . LYS A 1 171 ? -39.738 -2.076 60.435 1.00 97.12 171 LYS A CA 1
ATOM 1335 C C . LYS A 1 171 ? -39.502 -2.747 61.788 1.00 97.12 171 LYS A C 1
ATOM 1337 O O . LYS A 1 171 ? -40.431 -2.822 62.591 1.00 97.12 171 LYS A O 1
ATOM 1342 N N . GLN A 1 172 ? -38.280 -3.210 62.057 1.00 96.88 172 GLN A N 1
ATOM 1343 C CA . GLN A 1 172 ? -37.928 -3.814 63.346 1.00 96.88 172 GLN A CA 1
ATOM 1344 C C . GLN A 1 172 ? -38.023 -2.804 64.498 1.00 96.88 172 GLN A C 1
ATOM 1346 O O . GLN A 1 172 ? -38.558 -3.138 65.556 1.00 96.88 172 GLN A O 1
ATOM 1351 N N . ALA A 1 173 ? -37.557 -1.569 64.296 1.00 96.62 173 ALA A N 1
ATOM 1352 C CA . ALA A 1 173 ? -37.673 -0.500 65.287 1.00 96.62 173 ALA A CA 1
ATOM 1353 C C . ALA A 1 173 ? -39.144 -0.172 65.598 1.00 96.62 173 ALA A C 1
ATOM 1355 O O . ALA A 1 173 ? -39.533 -0.119 66.766 1.00 96.62 173 ALA A O 1
ATOM 1356 N N . ASN A 1 174 ? -39.986 -0.057 64.566 1.00 96.69 174 ASN A N 1
ATOM 1357 C CA . ASN A 1 174 ? -41.421 0.185 64.720 1.00 96.69 174 ASN A CA 1
ATOM 1358 C C . ASN A 1 174 ? -42.132 -0.953 65.474 1.00 96.69 174 ASN A C 1
ATOM 1360 O O . ASN A 1 174 ? -42.981 -0.690 66.326 1.00 96.69 174 ASN A O 1
ATOM 1364 N N . GLN A 1 175 ? -41.774 -2.215 65.207 1.00 96.62 175 GLN A N 1
ATOM 1365 C CA . GLN A 1 175 ? -42.311 -3.360 65.953 1.00 96.62 175 GLN A CA 1
ATOM 1366 C C . GLN A 1 175 ? -41.917 -3.326 67.434 1.00 96.62 175 GLN A C 1
ATOM 1368 O O . GLN A 1 175 ? -42.771 -3.551 68.290 1.00 96.62 175 GLN A O 1
ATOM 1373 N N . ARG A 1 176 ? -40.654 -3.010 67.753 1.00 95.81 176 ARG A N 1
ATOM 1374 C CA . ARG A 1 176 ? -40.196 -2.872 69.147 1.00 95.81 176 ARG A CA 1
ATOM 1375 C C . ARG A 1 176 ? -40.956 -1.770 69.883 1.00 95.81 176 ARG A C 1
ATOM 1377 O O . ARG A 1 176 ? -41.482 -2.026 70.960 1.00 95.81 176 ARG A O 1
ATOM 1384 N N . ALA A 1 177 ? -41.108 -0.600 69.262 1.00 95.19 177 ALA A N 1
ATOM 1385 C CA . ALA A 1 177 ? -41.865 0.510 69.840 1.00 95.19 177 ALA A CA 1
ATOM 1386 C C . ALA A 1 177 ? -43.345 0.152 70.095 1.00 95.19 177 ALA A C 1
ATOM 1388 O O . ALA A 1 177 ? -43.934 0.586 71.086 1.00 95.19 177 ALA A O 1
ATOM 1389 N N . LEU A 1 178 ? -43.962 -0.657 69.223 1.00 95.75 178 LEU A N 1
ATOM 1390 C CA . LEU A 1 178 ? -45.325 -1.151 69.433 1.00 95.75 178 LEU A CA 1
ATOM 1391 C C . LEU A 1 178 ? -45.408 -2.102 70.636 1.00 95.75 178 LEU A C 1
ATOM 1393 O O . LEU A 1 178 ? -46.329 -1.977 71.443 1.00 95.75 178 LEU A O 1
ATOM 1397 N N . LEU A 1 179 ? -44.456 -3.031 70.765 1.00 95.44 179 LEU A N 1
ATOM 1398 C CA . LEU A 1 179 ? -44.394 -3.968 71.890 1.00 95.44 179 LEU A CA 1
ATOM 1399 C C . LEU A 1 179 ? -44.178 -3.241 73.224 1.00 95.44 179 LEU A C 1
ATOM 1401 O O . LEU A 1 179 ? -44.864 -3.551 74.194 1.00 95.44 179 LEU A O 1
ATOM 1405 N N . GLU A 1 180 ? -43.300 -2.235 73.265 1.00 94.38 180 GLU A N 1
ATOM 1406 C CA . GLU A 1 180 ? -43.097 -1.387 74.450 1.00 94.38 180 GLU A CA 1
ATOM 1407 C C . GLU A 1 180 ? -44.376 -0.640 74.844 1.00 94.38 180 GLU A C 1
ATOM 1409 O O . GLU A 1 180 ? -44.774 -0.662 76.009 1.00 94.38 180 GLU A O 1
ATOM 1414 N N . LYS A 1 181 ? -45.086 -0.040 73.876 1.00 94.69 181 LYS A N 1
ATOM 1415 C CA . LYS A 1 181 ? -46.390 0.591 74.143 1.00 94.69 181 LYS A CA 1
ATOM 1416 C C . LYS A 1 181 ? -47.405 -0.399 74.714 1.00 94.69 181 LYS A C 1
ATOM 1418 O O . LYS A 1 181 ? -48.131 -0.051 75.640 1.00 94.69 181 LYS A O 1
ATOM 1423 N N . GLN A 1 182 ? -47.469 -1.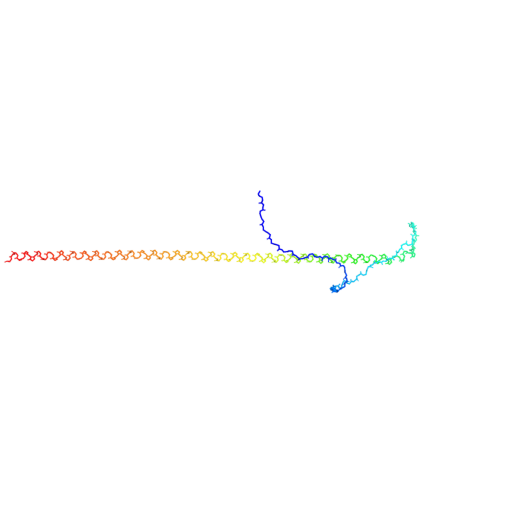619 74.181 1.00 93.56 182 GLN A N 1
ATOM 1424 C CA . GLN A 1 182 ? -48.370 -2.653 74.697 1.00 93.56 182 GLN A CA 1
ATOM 1425 C C . GLN A 1 182 ? -47.991 -3.113 76.109 1.00 93.56 182 GLN A C 1
ATOM 1427 O O . GLN A 1 182 ? -48.886 -3.377 76.907 1.00 93.56 182 GLN A O 1
ATOM 1432 N N . ALA A 1 183 ? -46.697 -3.202 76.424 1.00 91.81 183 ALA A N 1
ATOM 1433 C CA . ALA A 1 183 ? -46.224 -3.541 77.763 1.00 91.81 183 ALA A CA 1
ATOM 1434 C C . ALA A 1 183 ? -46.604 -2.456 78.783 1.00 91.81 183 ALA A C 1
ATOM 1436 O O . ALA A 1 183 ? -47.180 -2.783 79.816 1.00 91.81 183 ALA A O 1
ATOM 1437 N N . ASN A 1 184 ? -46.392 -1.179 78.447 1.00 92.19 184 ASN A N 1
ATOM 1438 C CA . ASN A 1 184 ? -46.740 -0.043 79.311 1.00 92.19 184 ASN A CA 1
ATOM 1439 C C . ASN A 1 184 ? -48.251 0.101 79.556 1.00 92.19 184 ASN A C 1
ATOM 1441 O O . ASN A 1 184 ? -48.656 0.633 80.579 1.00 92.19 184 ASN A O 1
ATOM 1445 N N . LEU A 1 185 ? -49.100 -0.343 78.622 1.00 90.50 185 LEU A N 1
ATOM 1446 C CA . LEU A 1 185 ? -50.559 -0.359 78.812 1.00 90.50 185 LEU A CA 1
ATOM 1447 C C . LEU A 1 185 ? -51.042 -1.507 79.715 1.00 90.50 185 LEU A C 1
ATOM 1449 O O . LEU A 1 185 ? -52.195 -1.496 80.139 1.00 90.50 185 LEU A O 1
ATOM 1453 N N . ARG A 1 186 ? -50.207 -2.528 79.944 1.00 83.94 186 ARG A N 1
ATOM 1454 C CA . ARG A 1 186 ? -50.534 -3.716 80.751 1.00 83.94 186 ARG A CA 1
ATOM 1455 C C . ARG A 1 186 ? -49.960 -3.668 82.172 1.00 83.94 186 ARG A C 1
ATOM 1457 O O . ARG A 1 186 ? -50.348 -4.516 82.972 1.00 83.94 186 ARG A O 1
ATOM 1464 N N . SER A 1 187 ? -49.036 -2.746 82.455 1.00 72.12 187 SER A N 1
ATOM 1465 C CA . SER A 1 187 ? -48.495 -2.446 83.792 1.00 72.12 187 SER A CA 1
ATOM 1466 C C . SER A 1 187 ? -49.360 -1.433 84.525 1.00 72.12 187 SER A C 1
ATOM 1468 O O . SER A 1 187 ? -49.598 -1.638 85.732 1.00 72.12 187 SER A O 1
#

Mean predicted aligned error: 19.04 Å

Radius of gyration: 59.45 Å; Cα contacts (8 Å, |Δi|>4): 6; chains: 1; bounding box: 103×65×173 Å

Foldseek 3Di:
DDDDDDDDDDDDDDDDDDDDDDDDDDDDDDPPPDPDDLDPPDDDDDDDDDDDDDDDPDDPPVNVVCVVSVVSVVVVVVVVVVVVVVVVVVVVVVVVVVVVVVVVVVVVVVVVVVVVVVVVVVVVVVVVVVVVVVVVVVVVVVVVVVVVVVVVVVVVVVVVVVVVVVVVVVVVVVVVVVVVVVVVVVD

Sequence (187 aa):
MEPGPVAGYSKASLSHAEDGEIGDTRPIESTEGGFHKCFPALLPHKCGHYVITSKFRYVPSCFRQWLPSLHLSQLCALLETQANQRALLETQANQRALLETQANQRALLETQANQRALLETQANQRALLETQANQRALLETQANQRALIETQANQRALLETQANQRALLEKQANQRALLEKQANLRS